Protein AF-A0A6A3YZ07-F1 (afdb_monomer_lite)

Structure (mmCIF, N/CA/C/O backbone):
data_AF-A0A6A3YZ07-F1
#
_entry.id   AF-A0A6A3YZ07-F1
#
loop_
_atom_site.group_PDB
_atom_site.id
_atom_site.type_symbol
_atom_site.label_atom_id
_atom_site.label_alt_id
_atom_site.label_comp_id
_atom_site.label_asym_id
_atom_site.label_entity_id
_atom_site.label_seq_id
_atom_site.pdbx_PDB_ins_code
_atom_site.Cartn_x
_atom_site.Cartn_y
_atom_site.Cartn_z
_atom_site.occupancy
_atom_site.B_iso_or_equiv
_atom_site.auth_seq_id
_atom_site.auth_comp_id
_atom_site.auth_asym_id
_atom_site.auth_atom_id
_atom_site.pdbx_PDB_model_num
ATOM 1 N N . MET A 1 1 ? 35.152 -0.328 -25.652 1.00 65.19 1 MET A N 1
ATOM 2 C CA . MET A 1 1 ? 33.957 0.358 -25.128 1.00 65.19 1 MET A CA 1
ATOM 3 C C . MET A 1 1 ? 34.115 0.518 -23.627 1.00 65.19 1 MET A C 1
ATOM 5 O O . MET A 1 1 ? 34.413 -0.475 -22.959 1.00 65.19 1 MET A O 1
ATOM 9 N N . ALA A 1 2 ? 33.999 1.749 -23.145 1.00 82.62 2 ALA A N 1
ATOM 10 C CA . ALA A 1 2 ? 34.151 2.121 -21.747 1.00 82.62 2 ALA A CA 1
ATOM 11 C C . ALA A 1 2 ? 32.904 2.902 -21.333 1.00 82.62 2 ALA A C 1
ATOM 13 O O . ALA A 1 2 ? 32.452 3.716 -22.122 1.00 82.62 2 ALA A O 1
ATOM 14 N N . VAL A 1 3 ? 32.369 2.627 -20.147 1.00 88.94 3 VAL A N 1
ATOM 15 C CA . VAL A 1 3 ? 31.175 3.297 -19.620 1.00 88.94 3 VAL A CA 1
ATOM 16 C C . VAL A 1 3 ? 31.599 4.160 -18.446 1.00 88.94 3 VAL A C 1
ATOM 18 O O . VAL A 1 3 ? 32.235 3.653 -17.518 1.00 88.94 3 VAL A O 1
ATOM 21 N N . ARG A 1 4 ? 31.280 5.454 -18.487 1.00 90.62 4 ARG A N 1
ATOM 22 C CA . ARG A 1 4 ? 31.458 6.347 -17.334 1.00 90.62 4 ARG A CA 1
ATOM 23 C C . ARG A 1 4 ? 30.198 6.315 -16.483 1.00 90.62 4 ARG A C 1
ATOM 25 O O . ARG A 1 4 ? 29.102 6.458 -17.011 1.00 90.62 4 ARG A O 1
ATOM 32 N N . CYS A 1 5 ? 30.354 6.091 -15.185 1.00 90.69 5 CYS A N 1
ATOM 33 C CA . CYS A 1 5 ? 29.232 6.005 -14.256 1.00 90.69 5 CYS A CA 1
ATOM 34 C C . CYS A 1 5 ? 29.693 6.189 -12.810 1.00 90.69 5 CYS A C 1
ATOM 36 O O . CYS A 1 5 ? 30.848 5.922 -12.470 1.00 90.69 5 CYS A O 1
ATOM 38 N N . THR A 1 6 ? 28.757 6.535 -11.936 1.00 92.06 6 THR A N 1
ATOM 39 C CA . THR A 1 6 ? 28.952 6.456 -10.491 1.00 92.06 6 THR A CA 1
ATOM 40 C C . THR A 1 6 ? 28.912 4.992 -10.061 1.00 92.06 6 THR A C 1
ATOM 42 O O . THR A 1 6 ? 27.945 4.282 -10.342 1.00 92.06 6 THR A O 1
ATOM 45 N N . VAL A 1 7 ? 29.950 4.516 -9.373 1.00 93.38 7 VAL A N 1
ATOM 46 C CA . VAL A 1 7 ? 30.026 3.137 -8.873 1.00 93.38 7 VAL A CA 1
ATOM 47 C C . VAL A 1 7 ? 30.077 3.132 -7.358 1.00 93.38 7 VAL A C 1
ATOM 49 O O . VAL A 1 7 ? 31.011 3.636 -6.749 1.00 93.38 7 VAL A O 1
ATOM 52 N N . GLU A 1 8 ? 29.086 2.509 -6.740 1.00 94.31 8 GLU A N 1
ATOM 53 C CA . GLU A 1 8 ? 29.069 2.239 -5.308 1.00 94.31 8 GLU A CA 1
ATOM 54 C C . GLU A 1 8 ? 29.448 0.770 -5.077 1.00 94.31 8 GLU A C 1
ATOM 56 O O . GLU A 1 8 ? 28.713 -0.143 -5.463 1.00 94.31 8 GLU A O 1
ATOM 61 N N . LEU A 1 9 ? 30.614 0.544 -4.475 1.00 92.62 9 LEU A N 1
ATOM 62 C CA . LEU A 1 9 ? 31.119 -0.770 -4.095 1.00 92.62 9 LEU A CA 1
ATOM 63 C C . LEU A 1 9 ? 30.774 -1.048 -2.633 1.00 92.62 9 LEU A C 1
ATOM 65 O O . LEU A 1 9 ? 31.296 -0.397 -1.732 1.00 92.62 9 LEU A O 1
ATOM 69 N N . GLN A 1 10 ? 29.928 -2.044 -2.400 1.00 92.81 10 GLN A N 1
ATOM 70 C CA . GLN A 1 10 ? 29.557 -2.516 -1.072 1.00 92.81 10 GLN A CA 1
ATOM 71 C C . GLN A 1 10 ? 30.174 -3.891 -0.807 1.00 92.81 10 GLN A C 1
ATOM 73 O O . GLN A 1 10 ? 30.069 -4.811 -1.626 1.00 92.81 10 GLN A O 1
ATOM 78 N N . LEU A 1 11 ? 30.798 -4.038 0.359 1.00 90.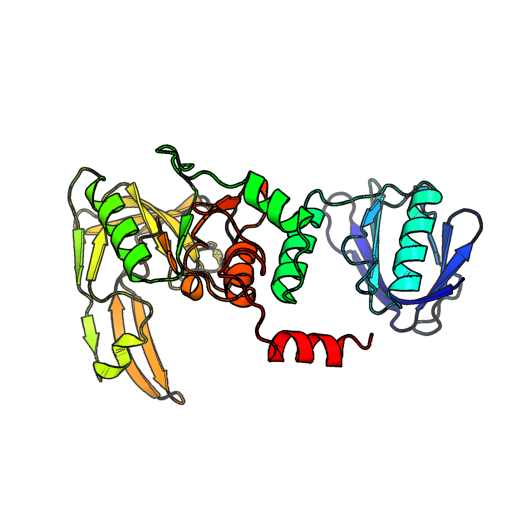56 11 LEU A N 1
ATOM 79 C CA . LEU A 1 11 ? 31.254 -5.311 0.900 1.00 90.56 11 LEU A CA 1
ATOM 80 C C . LEU A 1 11 ? 30.425 -5.627 2.139 1.00 90.56 11 LEU A C 1
ATOM 82 O O . LEU A 1 11 ? 30.319 -4.805 3.043 1.00 90.56 11 LEU A O 1
ATOM 86 N N . ALA A 1 12 ? 29.852 -6.821 2.193 1.00 88.12 12 ALA A N 1
ATOM 87 C CA . ALA A 1 12 ? 29.073 -7.286 3.331 1.00 88.12 12 ALA A CA 1
ATOM 88 C C . ALA A 1 12 ? 29.543 -8.666 3.794 1.00 88.12 12 ALA A C 1
ATOM 90 O O . ALA A 1 12 ? 30.138 -9.431 3.031 1.00 88.12 12 ALA A O 1
ATOM 91 N N . ASP A 1 13 ? 29.274 -8.971 5.057 1.00 83.94 13 ASP A N 1
ATOM 92 C CA . ASP A 1 13 ? 29.520 -10.274 5.655 1.00 83.94 13 ASP A CA 1
ATOM 93 C C . ASP A 1 13 ? 28.596 -11.327 5.025 1.00 83.94 13 ASP A C 1
ATOM 95 O O . ASP A 1 13 ? 27.391 -11.108 4.886 1.00 83.94 13 ASP A O 1
ATOM 99 N N . GLY A 1 14 ? 29.163 -12.461 4.608 1.00 77.75 14 GLY A N 1
ATOM 100 C CA . GLY A 1 14 ? 28.424 -13.509 3.893 1.00 77.75 14 GLY A CA 1
ATOM 101 C C . GLY A 1 14 ? 27.272 -14.116 4.708 1.00 77.75 14 GLY A C 1
ATOM 102 O O . GLY A 1 14 ? 26.146 -14.139 4.210 1.00 77.75 14 GLY A O 1
ATOM 103 N N . PRO A 1 15 ? 27.523 -14.586 5.944 1.00 72.25 15 PRO A N 1
ATOM 104 C CA . PRO A 1 15 ? 26.504 -15.203 6.794 1.00 72.25 15 PRO A CA 1
ATOM 105 C C . PRO A 1 15 ? 25.419 -14.244 7.293 1.00 72.25 15 PRO A C 1
ATOM 107 O O . PRO A 1 15 ? 24.246 -14.607 7.299 1.00 72.25 15 PRO A O 1
ATOM 110 N N . THR A 1 16 ? 25.790 -13.037 7.732 1.00 72.75 16 THR A N 1
ATOM 111 C CA . THR A 1 16 ? 24.839 -12.110 8.375 1.00 72.75 16 THR A CA 1
ATOM 112 C C . THR A 1 16 ? 24.245 -11.075 7.421 1.00 72.75 16 THR A C 1
ATOM 114 O O . THR A 1 16 ? 23.266 -10.415 7.764 1.00 72.75 16 THR A O 1
ATOM 117 N N . GLY A 1 17 ? 24.836 -10.885 6.237 1.00 74.38 17 GLY A N 1
ATOM 118 C CA . GLY A 1 17 ? 24.459 -9.822 5.302 1.00 74.38 17 GLY A CA 1
ATOM 119 C C . GLY A 1 17 ? 24.774 -8.411 5.811 1.00 74.38 17 GLY A C 1
ATOM 120 O O . GLY A 1 17 ? 24.402 -7.431 5.164 1.00 74.38 17 GLY A O 1
ATOM 121 N N . ARG A 1 18 ? 25.452 -8.283 6.960 1.00 79.31 18 ARG A N 1
ATOM 122 C CA . ARG A 1 18 ? 25.820 -6.995 7.548 1.00 79.31 18 ARG A CA 1
ATOM 123 C C . ARG A 1 18 ? 26.828 -6.288 6.648 1.00 79.31 18 ARG A C 1
ATOM 125 O O . ARG A 1 18 ? 27.864 -6.854 6.309 1.00 79.31 18 ARG A O 1
ATOM 132 N N . ASN A 1 19 ? 26.544 -5.038 6.295 1.00 84.56 19 ASN A N 1
ATOM 133 C CA . ASN A 1 19 ? 27.468 -4.205 5.528 1.00 84.56 19 ASN A CA 1
ATOM 134 C C . ASN A 1 19 ? 28.757 -3.969 6.341 1.00 84.56 19 ASN A C 1
ATOM 136 O O . ASN A 1 19 ? 28.697 -3.532 7.492 1.00 84.56 19 ASN A O 1
ATOM 140 N N . LEU A 1 20 ? 29.898 -4.319 5.747 1.00 85.88 20 LEU A N 1
ATOM 141 C CA . LEU A 1 20 ? 31.238 -4.165 6.313 1.00 85.88 20 LEU A CA 1
ATOM 142 C C . LEU A 1 20 ? 31.891 -2.873 5.825 1.00 85.88 20 LEU A C 1
ATOM 144 O O . LEU A 1 20 ? 32.541 -2.182 6.604 1.00 85.88 20 LEU A O 1
ATOM 148 N N . SER A 1 21 ? 31.730 -2.547 4.543 1.00 90.75 21 SER A N 1
ATOM 149 C CA . SER A 1 21 ? 32.220 -1.296 3.977 1.00 90.75 21 SER A CA 1
ATOM 150 C C . SER A 1 21 ? 31.439 -0.886 2.735 1.00 90.75 21 SER A C 1
ATOM 152 O O . SER A 1 21 ? 30.913 -1.708 1.984 1.00 90.75 21 SER A O 1
ATOM 154 N N . THR A 1 22 ? 31.375 0.422 2.502 1.00 91.56 22 THR A N 1
ATOM 155 C CA . THR A 1 22 ? 30.814 1.015 1.287 1.00 91.56 22 THR A CA 1
ATOM 156 C C . THR A 1 22 ? 31.774 2.081 0.781 1.00 91.56 22 THR A C 1
ATOM 158 O O . THR A 1 22 ? 32.189 2.951 1.542 1.00 91.56 22 THR A O 1
ATOM 161 N N . THR A 1 23 ? 32.146 2.004 -0.492 1.00 91.56 23 THR A N 1
ATOM 162 C CA . THR A 1 23 ? 33.049 2.952 -1.149 1.00 91.56 23 THR A CA 1
ATOM 163 C C . THR A 1 23 ? 32.383 3.482 -2.408 1.00 91.56 23 THR A C 1
ATOM 165 O O . THR A 1 23 ? 31.891 2.706 -3.226 1.00 91.56 23 THR A O 1
ATOM 168 N N . LEU A 1 24 ? 32.357 4.803 -2.562 1.00 92.44 24 LEU A N 1
ATOM 169 C CA . LEU A 1 24 ? 31.740 5.478 -3.699 1.00 92.44 24 LEU A CA 1
ATOM 170 C C . LEU A 1 24 ? 32.816 5.997 -4.656 1.00 92.44 24 LEU A C 1
ATOM 172 O O . LEU A 1 24 ? 33.754 6.660 -4.226 1.00 92.44 24 LEU A O 1
ATOM 176 N N . TYR A 1 25 ? 32.636 5.728 -5.945 1.00 91.81 25 TYR A N 1
ATOM 177 C CA . TYR A 1 25 ? 33.470 6.200 -7.045 1.00 91.81 25 TYR A CA 1
ATOM 178 C C . TYR A 1 25 ? 32.595 7.018 -8.012 1.00 91.81 25 TYR A C 1
ATOM 180 O O . TYR A 1 25 ? 32.009 6.447 -8.935 1.00 91.81 25 TYR A O 1
ATOM 188 N N . PRO A 1 26 ? 32.439 8.336 -7.799 1.00 85.25 26 PRO A N 1
ATOM 189 C CA . PRO A 1 26 ? 31.490 9.175 -8.543 1.00 85.25 26 PRO A CA 1
ATOM 190 C C . PRO A 1 26 ? 31.832 9.353 -10.029 1.00 85.25 26 PRO A C 1
ATOM 192 O O . PRO A 1 26 ? 30.972 9.696 -10.829 1.00 85.25 26 PRO A O 1
ATOM 195 N N . ARG A 1 27 ? 33.089 9.129 -10.427 1.00 87.25 27 ARG A N 1
ATOM 196 C CA . ARG A 1 27 ? 33.546 9.264 -11.823 1.00 87.25 27 ARG A CA 1
ATOM 197 C C . ARG A 1 27 ? 34.321 8.036 -12.284 1.00 87.25 27 ARG A C 1
ATOM 199 O O . ARG A 1 27 ? 35.364 8.135 -12.926 1.00 87.25 27 ARG A O 1
ATOM 206 N N . ALA A 1 28 ? 33.807 6.869 -11.923 1.00 89.94 28 ALA A N 1
ATOM 207 C CA . ALA A 1 28 ? 34.406 5.608 -12.302 1.00 89.94 28 ALA A CA 1
ATOM 208 C C . ALA A 1 28 ? 34.229 5.319 -13.799 1.00 89.94 28 ALA A C 1
ATOM 210 O O . ALA A 1 28 ? 33.223 5.658 -14.427 1.00 89.94 28 ALA A O 1
ATOM 211 N N . MET A 1 29 ? 35.219 4.633 -14.360 1.00 91.88 29 MET A N 1
ATOM 212 C CA . MET A 1 29 ? 35.205 4.129 -15.722 1.00 91.88 29 MET A CA 1
ATOM 213 C C . MET A 1 29 ? 35.212 2.601 -15.701 1.00 91.88 29 MET A C 1
ATOM 215 O O . MET A 1 29 ? 36.112 1.970 -15.143 1.00 91.88 29 MET A O 1
ATOM 219 N N . ILE A 1 30 ? 34.205 2.007 -16.338 1.00 92.00 30 ILE A N 1
ATOM 220 C CA . ILE A 1 30 ? 34.061 0.564 -16.505 1.00 92.00 30 ILE A CA 1
ATOM 221 C C . ILE A 1 30 ? 34.489 0.182 -17.916 1.00 92.00 30 ILE A C 1
ATOM 223 O O . ILE A 1 30 ? 33.835 0.531 -18.897 1.00 92.00 30 ILE A O 1
ATOM 227 N N . ILE A 1 31 ? 35.573 -0.578 -18.030 1.00 91.00 31 ILE A N 1
ATOM 228 C CA . ILE A 1 31 ? 36.129 -1.013 -19.312 1.00 91.00 31 ILE A CA 1
ATOM 229 C C . ILE A 1 31 ? 35.843 -2.498 -19.522 1.00 91.00 31 ILE A C 1
ATOM 231 O O . ILE A 1 31 ? 36.075 -3.327 -18.643 1.00 91.00 31 ILE A O 1
ATOM 235 N N . ARG A 1 32 ? 35.390 -2.862 -20.724 1.00 87.94 32 ARG A N 1
ATOM 236 C CA . ARG A 1 32 ? 35.265 -4.271 -21.127 1.00 87.94 32 ARG A CA 1
ATOM 237 C C . ARG A 1 32 ? 36.637 -4.858 -21.455 1.00 87.94 32 ARG A C 1
ATOM 239 O O . ARG A 1 32 ? 37.367 -4.302 -22.276 1.00 87.94 32 ARG A O 1
ATOM 246 N N . ARG A 1 33 ? 36.965 -6.015 -20.879 1.00 85.62 33 ARG A N 1
ATOM 247 C CA . ARG A 1 33 ? 38.188 -6.783 -21.174 1.00 85.62 33 ARG A CA 1
ATOM 248 C C . ARG A 1 33 ? 37.851 -8.231 -21.517 1.00 85.62 33 ARG A C 1
ATOM 250 O O . ARG A 1 33 ? 36.744 -8.705 -21.271 1.00 85.62 33 ARG A O 1
ATOM 257 N N . ARG A 1 34 ? 38.821 -8.969 -22.068 1.00 75.31 34 ARG A N 1
ATOM 258 C CA . ARG A 1 34 ? 38.679 -10.421 -22.265 1.00 75.31 34 ARG A CA 1
ATOM 259 C C . ARG A 1 34 ? 38.457 -11.090 -20.899 1.00 75.31 34 ARG A C 1
ATOM 261 O O . ARG A 1 34 ? 39.332 -11.036 -20.042 1.00 75.31 34 ARG A O 1
ATOM 268 N N . GLY A 1 35 ? 37.279 -11.686 -20.701 1.00 66.12 35 GLY A N 1
ATOM 269 C CA . GLY A 1 35 ? 36.912 -12.413 -19.478 1.00 66.12 35 GLY A CA 1
ATOM 270 C C . GLY A 1 35 ? 36.188 -11.607 -18.387 1.00 66.12 35 GLY A C 1
ATOM 271 O O . GLY A 1 35 ? 35.909 -12.170 -17.325 1.00 66.12 35 GLY A O 1
ATOM 272 N N . GLY A 1 36 ? 35.858 -10.326 -18.608 1.00 83.19 36 GLY A N 1
ATOM 273 C CA . GLY A 1 36 ? 35.091 -9.541 -17.633 1.00 83.19 36 GLY A CA 1
ATOM 274 C C . GLY A 1 36 ? 35.166 -8.023 -17.813 1.00 83.19 36 GLY A C 1
ATOM 275 O O . GLY A 1 36 ? 35.373 -7.517 -18.915 1.00 83.19 36 GLY A O 1
ATOM 276 N N . LEU A 1 37 ? 34.986 -7.300 -16.711 1.00 89.88 37 LEU A N 1
ATOM 277 C CA . LEU A 1 37 ? 35.071 -5.843 -16.639 1.00 89.88 37 LEU A CA 1
ATOM 278 C C . LEU A 1 37 ? 36.245 -5.407 -15.761 1.00 89.88 37 LEU A C 1
ATOM 280 O O . LEU A 1 37 ? 36.643 -6.119 -14.838 1.00 89.88 37 LEU A O 1
ATOM 284 N N . GLU A 1 38 ? 36.768 -4.218 -16.025 1.00 91.12 38 GLU A N 1
ATOM 285 C CA . GLU A 1 38 ? 37.731 -3.532 -15.169 1.00 91.12 38 GLU A CA 1
ATOM 286 C C . GLU A 1 38 ? 37.150 -2.196 -14.723 1.00 91.12 38 GLU A C 1
ATOM 288 O O . GLU A 1 38 ? 36.731 -1.391 -15.553 1.00 91.12 38 GLU A O 1
ATOM 293 N N . LEU A 1 39 ? 37.123 -1.986 -13.409 1.00 90.94 39 LEU A N 1
ATOM 294 C CA . LEU A 1 39 ? 36.764 -0.720 -12.788 1.00 90.94 39 LEU A CA 1
ATOM 295 C C . LEU A 1 39 ? 38.033 0.089 -12.521 1.00 90.94 39 LEU A C 1
ATOM 297 O O . LEU A 1 39 ? 38.958 -0.389 -11.856 1.00 90.94 39 LEU A O 1
ATOM 301 N N . MET A 1 40 ? 38.034 1.319 -13.018 1.00 90.88 40 MET A N 1
ATOM 302 C CA . MET A 1 40 ? 39.055 2.330 -12.776 1.00 90.88 40 MET A CA 1
ATOM 303 C C . MET A 1 40 ? 38.391 3.577 -12.192 1.00 90.88 40 MET A C 1
ATOM 305 O O . MET A 1 40 ? 37.275 3.918 -12.576 1.00 90.88 40 MET A O 1
ATOM 309 N N . SER A 1 41 ? 39.067 4.246 -11.265 1.00 89.56 41 SER A N 1
ATOM 310 C CA . SER A 1 41 ? 38.640 5.535 -10.729 1.00 89.56 41 SER A CA 1
ATOM 311 C C . SER A 1 41 ? 39.868 6.335 -10.338 1.00 89.56 41 SER A C 1
ATOM 313 O O . SER A 1 41 ? 40.810 5.770 -9.777 1.00 89.56 41 SER A O 1
ATOM 315 N N . ASP A 1 42 ? 39.821 7.633 -10.610 1.00 84.62 42 ASP A N 1
ATOM 316 C CA . ASP A 1 42 ? 40.827 8.600 -10.168 1.00 84.62 42 ASP A CA 1
ATOM 317 C C . ASP A 1 42 ? 40.432 9.244 -8.826 1.00 84.62 42 ASP A C 1
ATOM 319 O O . ASP A 1 42 ? 41.255 9.881 -8.176 1.00 84.62 42 ASP A O 1
ATOM 323 N N . ASP A 1 43 ? 39.180 9.050 -8.392 1.00 79.38 43 ASP A N 1
ATOM 324 C CA . ASP A 1 43 ? 38.609 9.649 -7.185 1.00 79.38 43 ASP A CA 1
ATOM 325 C C . ASP A 1 43 ? 37.555 8.716 -6.536 1.00 79.38 43 ASP A C 1
ATOM 327 O O . ASP A 1 43 ? 36.492 8.491 -7.127 1.00 79.38 43 ASP A O 1
ATOM 331 N N . PRO A 1 44 ? 37.846 8.094 -5.376 1.00 81.38 44 PRO A N 1
ATOM 332 C CA . PRO A 1 44 ? 39.191 7.922 -4.828 1.00 81.38 44 PRO A CA 1
ATOM 333 C C . PRO A 1 44 ? 40.075 7.098 -5.792 1.00 81.38 44 PRO A C 1
ATOM 335 O O . PRO A 1 44 ? 39.560 6.202 -6.474 1.00 81.38 44 PRO A O 1
ATOM 338 N N . PRO A 1 45 ? 41.392 7.374 -5.864 1.00 83.62 45 PRO A N 1
ATOM 339 C CA . PRO A 1 45 ? 42.277 6.746 -6.837 1.00 83.62 45 PRO A CA 1
ATOM 340 C C . PRO A 1 45 ? 42.445 5.249 -6.569 1.00 83.62 45 PRO A C 1
ATOM 342 O O . PRO A 1 45 ? 42.728 4.812 -5.452 1.00 83.62 45 PRO A O 1
ATOM 345 N N . LEU A 1 46 ? 42.315 4.444 -7.622 1.00 83.81 46 LEU A N 1
ATOM 346 C CA . LEU A 1 46 ? 42.594 3.012 -7.581 1.00 83.81 46 LEU A CA 1
ATOM 347 C C . LEU A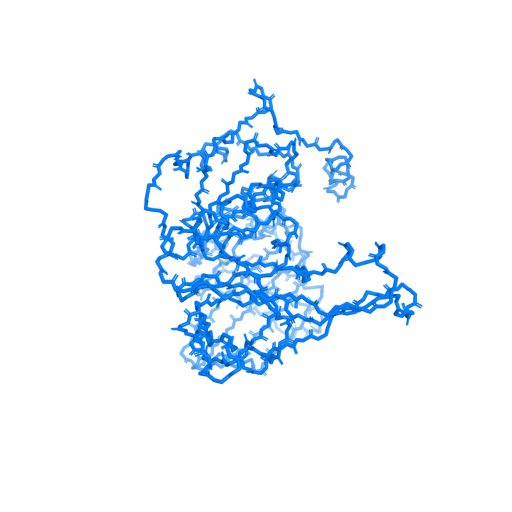 1 46 ? 44.022 2.736 -8.066 1.00 83.81 46 LEU A C 1
ATOM 349 O O . LEU A 1 46 ? 44.284 2.735 -9.265 1.00 83.81 46 LEU A O 1
ATOM 353 N N . HIS A 1 47 ? 44.934 2.394 -7.145 1.00 75.94 47 HIS A N 1
ATOM 354 C CA . HIS A 1 47 ? 46.308 1.975 -7.486 1.00 75.94 47 HIS A CA 1
ATOM 355 C C . HIS A 1 47 ? 46.359 0.762 -8.434 1.00 75.94 47 HIS A C 1
ATOM 357 O O . HIS A 1 47 ? 47.346 0.548 -9.136 1.00 75.94 47 HIS A O 1
ATOM 363 N N . LYS A 1 48 ? 45.297 -0.054 -8.450 1.00 82.50 48 LYS A N 1
ATOM 364 C CA . LYS A 1 48 ? 45.120 -1.177 -9.369 1.00 82.50 48 LYS A CA 1
ATOM 365 C C . LYS A 1 48 ? 43.651 -1.295 -9.757 1.00 82.50 48 LYS A C 1
ATOM 367 O O . LYS A 1 48 ? 42.783 -1.266 -8.888 1.00 82.50 48 LYS A O 1
ATOM 372 N N . ALA A 1 49 ? 43.385 -1.488 -11.049 1.00 83.62 49 ALA A N 1
ATOM 373 C CA . ALA A 1 49 ? 42.030 -1.698 -11.548 1.00 83.62 49 ALA A CA 1
ATOM 374 C C . ALA A 1 49 ? 41.368 -2.912 -10.873 1.00 83.62 49 ALA A C 1
ATOM 376 O O . ALA A 1 49 ? 41.969 -3.990 -10.760 1.00 83.62 49 ALA A O 1
ATOM 377 N N . ILE A 1 50 ? 40.114 -2.749 -10.449 1.00 87.81 50 ILE A N 1
ATOM 378 C CA . ILE A 1 50 ? 39.338 -3.830 -9.838 1.00 87.81 50 ILE A CA 1
ATOM 379 C C . ILE A 1 50 ? 38.774 -4.702 -10.959 1.00 87.81 50 ILE A C 1
ATOM 381 O O . ILE A 1 50 ? 37.993 -4.246 -11.794 1.00 87.81 50 ILE A O 1
ATOM 385 N N . LYS A 1 51 ? 39.169 -5.978 -10.979 1.00 89.25 51 LYS A N 1
ATOM 386 C CA . LYS A 1 51 ? 38.723 -6.946 -11.987 1.00 89.25 51 LYS A CA 1
ATOM 387 C C . LYS A 1 51 ? 37.410 -7.603 -11.570 1.00 89.25 51 LYS A C 1
ATOM 389 O O . LYS A 1 51 ? 37.346 -8.306 -10.561 1.00 89.25 51 LYS A O 1
ATOM 394 N N . VAL A 1 52 ? 36.384 -7.446 -12.396 1.00 87.44 52 VAL A N 1
ATOM 395 C CA . VAL A 1 52 ? 35.059 -8.049 -12.226 1.00 87.44 52 VAL A CA 1
ATOM 396 C C . VAL A 1 52 ? 34.899 -9.163 -13.257 1.00 87.44 52 VAL A C 1
ATOM 398 O O . VAL A 1 52 ? 34.596 -8.936 -14.426 1.00 87.44 52 VAL A O 1
ATOM 401 N N . GLN A 1 53 ? 35.134 -10.400 -12.829 1.00 87.19 53 GLN A N 1
ATOM 402 C CA . GLN A 1 53 ? 34.944 -11.586 -13.665 1.00 87.19 53 GLN A CA 1
ATOM 403 C C . GLN A 1 53 ? 33.449 -11.869 -13.829 1.00 87.19 53 GLN A C 1
ATOM 405 O O . GLN A 1 53 ? 32.864 -12.498 -12.954 1.00 87.19 53 GLN A O 1
ATOM 410 N N . ALA A 1 54 ? 32.840 -11.407 -14.925 1.00 83.31 54 ALA A N 1
ATOM 411 C CA . ALA A 1 54 ? 31.384 -11.388 -15.116 1.00 83.31 54 ALA A CA 1
ATOM 412 C C . ALA A 1 54 ? 30.683 -12.720 -14.776 1.00 83.31 54 ALA A C 1
ATOM 414 O O . ALA A 1 54 ? 29.661 -12.700 -14.100 1.00 83.31 54 ALA A O 1
ATOM 415 N N . HIS A 1 55 ? 31.276 -13.868 -15.130 1.00 83.69 55 HIS A N 1
ATOM 416 C CA . HIS A 1 55 ? 30.736 -15.205 -14.836 1.00 83.69 55 HIS A CA 1
ATOM 417 C C . HIS A 1 55 ? 30.581 -15.552 -13.343 1.00 83.69 55 HIS A C 1
ATOM 419 O O . HIS A 1 55 ? 29.890 -16.505 -13.001 1.00 83.69 55 HIS A O 1
ATOM 425 N N . LYS A 1 56 ? 31.222 -14.802 -12.439 1.00 85.69 56 LYS A N 1
ATOM 426 C CA . LYS A 1 56 ? 31.105 -14.980 -10.979 1.00 85.69 56 LYS A CA 1
ATOM 427 C C . LYS A 1 56 ? 30.056 -14.073 -10.340 1.00 85.69 56 LYS A C 1
ATOM 429 O O . LYS A 1 56 ? 29.896 -14.112 -9.122 1.00 85.69 56 LYS A O 1
ATOM 434 N N . TYR A 1 57 ? 29.409 -13.219 -11.128 1.00 88.56 57 TYR A N 1
ATOM 435 C CA . TYR A 1 57 ? 28.464 -12.224 -10.639 1.00 88.56 57 TYR A CA 1
ATOM 436 C C . TYR A 1 57 ? 27.055 -12.516 -11.152 1.00 88.56 57 TYR A C 1
ATOM 438 O O . TYR A 1 57 ? 26.834 -12.910 -12.298 1.00 88.56 57 TYR A O 1
ATOM 446 N N . GLU A 1 58 ? 26.095 -12.270 -10.274 1.00 87.25 58 GLU A N 1
ATOM 447 C CA . GLU A 1 58 ? 24.693 -12.086 -10.598 1.00 87.25 58 GLU A CA 1
ATOM 448 C C . GLU A 1 58 ? 24.498 -10.690 -11.198 1.00 87.25 58 GLU A C 1
ATOM 450 O O . GLU A 1 58 ? 24.896 -9.690 -10.596 1.00 87.25 58 GLU A O 1
ATOM 455 N N . VAL A 1 59 ? 23.880 -10.619 -12.375 1.00 85.69 59 VAL A N 1
ATOM 456 C CA . VAL A 1 59 ? 23.651 -9.374 -13.118 1.00 85.69 59 VAL A CA 1
ATOM 457 C C . VAL A 1 59 ? 22.194 -8.944 -12.945 1.00 85.69 59 VAL A C 1
ATOM 459 O O . VAL A 1 59 ? 21.292 -9.558 -13.516 1.00 85.69 59 VAL A O 1
ATOM 462 N N . TYR A 1 60 ? 21.967 -7.879 -12.174 1.00 81.12 60 TYR A N 1
ATOM 463 C CA . TYR A 1 60 ? 20.658 -7.270 -11.922 1.00 81.12 60 TYR A CA 1
ATOM 464 C C . TYR A 1 60 ? 20.464 -6.083 -12.859 1.00 81.12 60 TYR A C 1
ATOM 466 O O . TYR A 1 60 ? 21.096 -5.037 -12.707 1.00 81.12 60 TYR A O 1
ATOM 474 N N . SER A 1 61 ? 19.594 -6.261 -13.849 1.00 68.25 61 SER A N 1
ATOM 475 C CA . SER A 1 61 ? 19.564 -5.416 -15.048 1.00 68.25 61 SER A CA 1
ATOM 476 C C . SER A 1 61 ? 18.262 -4.653 -15.291 1.00 68.25 61 SER A C 1
ATOM 478 O O . SER A 1 61 ? 18.145 -3.972 -16.309 1.00 68.25 61 SER A O 1
ATOM 480 N N . SER A 1 62 ? 17.336 -4.694 -14.329 1.00 61.56 62 SER A N 1
ATOM 481 C CA . SER A 1 62 ? 16.019 -4.037 -14.365 1.00 61.56 62 SER A CA 1
ATOM 482 C C . SER A 1 62 ? 16.044 -2.548 -14.719 1.00 61.56 62 SER A C 1
ATOM 484 O O . SER A 1 62 ? 15.079 -2.011 -15.253 1.00 61.56 62 SER A O 1
ATOM 486 N N . PHE A 1 63 ? 17.154 -1.866 -14.440 1.00 67.56 63 PHE A N 1
ATOM 487 C CA . PHE A 1 63 ? 17.297 -0.427 -14.652 1.00 67.56 63 PHE A CA 1
ATOM 488 C C . PHE A 1 63 ? 18.427 -0.072 -15.626 1.00 67.56 63 PHE A C 1
ATOM 490 O O . PHE A 1 63 ? 18.841 1.084 -15.673 1.00 67.56 63 PHE A O 1
ATOM 497 N N . ALA A 1 64 ? 18.911 -1.034 -16.425 1.00 70.38 64 ALA A N 1
ATOM 498 C CA . ALA A 1 64 ? 20.015 -0.794 -17.362 1.00 70.38 64 ALA A CA 1
ATOM 499 C C . ALA A 1 64 ? 19.666 0.308 -18.374 1.00 70.38 64 ALA A C 1
ATOM 501 O O . ALA A 1 64 ? 20.467 1.209 -18.591 1.00 70.38 64 ALA A O 1
ATOM 502 N N . ALA A 1 65 ? 18.428 0.310 -18.881 1.00 68.00 65 ALA A N 1
ATOM 503 C CA . ALA A 1 65 ? 17.894 1.359 -19.758 1.00 68.00 65 ALA A CA 1
ATOM 504 C C . ALA A 1 65 ? 17.626 2.705 -19.044 1.00 68.00 65 ALA A C 1
ATOM 506 O O . ALA A 1 65 ? 17.189 3.660 -19.668 1.00 68.00 65 ALA A O 1
ATOM 507 N N . MET A 1 66 ? 17.851 2.779 -17.730 1.00 61.69 66 MET A N 1
ATOM 508 C CA . MET A 1 66 ? 17.819 4.006 -16.924 1.00 61.69 66 MET A CA 1
ATOM 509 C C . MET A 1 66 ? 19.221 4.366 -16.403 1.00 61.69 66 MET A C 1
ATOM 511 O O . MET A 1 66 ? 19.348 5.043 -15.381 1.00 61.69 66 MET A O 1
ATOM 515 N N . GLY A 1 67 ? 20.276 3.839 -17.034 1.00 75.31 67 GLY A N 1
ATOM 516 C CA . GLY A 1 67 ? 21.659 4.126 -16.656 1.00 75.31 67 GLY A CA 1
ATOM 517 C C . GLY A 1 67 ? 22.129 3.439 -15.369 1.00 75.31 67 GLY A C 1
ATOM 518 O O . GLY A 1 67 ? 23.098 3.885 -14.752 1.00 75.31 67 GLY A O 1
ATOM 519 N N . LYS A 1 68 ? 21.433 2.386 -14.910 1.00 83.19 68 LYS A N 1
ATOM 520 C CA . LYS A 1 68 ? 21.726 1.698 -13.641 1.00 83.19 68 LYS A CA 1
ATOM 521 C C . LYS A 1 68 ? 21.919 0.198 -13.828 1.00 83.19 68 LYS A C 1
ATOM 523 O O . LYS A 1 68 ? 21.100 -0.478 -14.441 1.00 83.19 68 LYS A O 1
ATOM 528 N N . LEU A 1 69 ? 22.952 -0.361 -13.213 1.00 86.75 69 LEU A N 1
ATOM 529 C CA . LEU A 1 69 ? 23.242 -1.793 -13.269 1.00 86.75 69 LEU A CA 1
ATOM 530 C C . LEU A 1 69 ? 23.790 -2.251 -11.921 1.00 86.75 69 LEU A C 1
ATOM 532 O O . LEU A 1 69 ? 24.638 -1.575 -11.352 1.00 86.75 69 LEU A O 1
ATOM 536 N N . ALA A 1 70 ? 23.346 -3.400 -11.415 1.00 89.25 70 ALA A N 1
ATOM 537 C CA . ALA A 1 70 ? 23.925 -3.976 -10.206 1.00 89.25 70 ALA A CA 1
ATOM 538 C C . ALA A 1 70 ? 24.562 -5.340 -10.489 1.00 89.25 70 ALA A C 1
ATOM 540 O O . ALA A 1 70 ? 23.968 -6.197 -11.143 1.00 89.25 70 ALA A O 1
ATOM 541 N N . LEU A 1 71 ? 25.783 -5.536 -9.993 1.00 90.62 71 LEU A N 1
ATOM 542 C CA . LEU A 1 71 ? 26.531 -6.788 -10.090 1.00 90.62 71 LEU A CA 1
ATOM 543 C C . LEU A 1 71 ? 26.798 -7.304 -8.681 1.00 90.62 71 LEU A C 1
ATOM 545 O O . LEU A 1 71 ? 27.470 -6.631 -7.903 1.00 90.62 71 LEU A O 1
ATOM 549 N N . ILE A 1 72 ? 26.301 -8.493 -8.347 1.00 89.94 72 ILE A N 1
ATOM 550 C CA . ILE A 1 72 ? 26.427 -9.058 -6.997 1.00 89.94 72 ILE A CA 1
ATOM 551 C C . ILE A 1 72 ? 27.137 -10.406 -7.060 1.00 89.94 72 ILE A C 1
ATOM 553 O O . ILE A 1 72 ? 26.698 -11.319 -7.750 1.00 89.94 72 ILE A O 1
ATOM 557 N N . ARG A 1 73 ? 28.216 -10.563 -6.298 1.00 91.00 73 ARG A N 1
ATOM 558 C CA . ARG A 1 73 ? 28.887 -11.843 -6.067 1.00 91.00 73 ARG A CA 1
ATOM 559 C C . ARG A 1 73 ? 28.693 -12.248 -4.617 1.00 91.00 73 ARG A C 1
ATOM 561 O O . ARG A 1 73 ? 29.054 -11.504 -3.708 1.00 91.00 73 ARG A O 1
ATOM 568 N N . ARG A 1 74 ? 28.131 -13.435 -4.409 1.00 85.44 74 ARG A N 1
ATOM 569 C CA . ARG A 1 74 ? 27.888 -14.012 -3.084 1.00 85.44 74 ARG A CA 1
ATOM 570 C C . ARG A 1 74 ? 28.871 -15.154 -2.862 1.00 85.44 74 ARG A C 1
ATOM 572 O O . ARG A 1 74 ? 28.825 -16.158 -3.564 1.00 85.44 74 ARG A O 1
ATOM 579 N N . GLU A 1 75 ? 29.772 -14.982 -1.909 1.00 85.44 75 GLU A N 1
ATOM 580 C CA . GLU A 1 75 ? 30.717 -15.995 -1.443 1.00 85.44 75 GLU A CA 1
ATOM 581 C C . GLU A 1 75 ? 30.331 -16.400 -0.014 1.00 85.44 75 GLU A C 1
ATOM 583 O O . GLU A 1 75 ? 29.690 -15.632 0.703 1.00 85.44 75 GLU A O 1
ATOM 588 N N . ARG A 1 76 ? 30.738 -17.594 0.434 1.00 79.75 76 ARG A N 1
ATOM 589 C CA . ARG A 1 76 ? 30.361 -18.130 1.758 1.00 79.75 76 ARG A CA 1
ATOM 590 C C . ARG A 1 76 ? 30.681 -17.177 2.919 1.00 79.75 76 ARG A C 1
ATOM 592 O O . ARG A 1 76 ? 29.957 -17.156 3.906 1.00 79.75 76 ARG A O 1
ATOM 599 N N . THR A 1 77 ? 31.758 -16.408 2.805 1.00 83.56 77 THR A N 1
ATOM 600 C CA . THR A 1 77 ? 32.238 -15.492 3.847 1.00 83.56 77 THR A CA 1
ATOM 601 C C . THR A 1 77 ? 32.031 -14.020 3.505 1.00 83.56 77 THR A C 1
ATOM 603 O O . THR A 1 77 ? 32.243 -13.170 4.362 1.00 83.56 77 THR A O 1
ATOM 606 N N . ARG A 1 78 ? 31.631 -13.681 2.271 1.00 88.56 78 ARG A N 1
ATOM 607 C CA . ARG A 1 78 ? 31.593 -12.286 1.817 1.00 88.56 78 ARG A CA 1
ATOM 608 C C . ARG A 1 78 ? 30.631 -12.075 0.656 1.00 88.56 78 ARG A C 1
ATOM 610 O O . ARG A 1 78 ? 30.601 -12.861 -0.286 1.00 88.56 78 ARG A O 1
ATOM 617 N N . ILE A 1 79 ? 29.911 -10.962 0.675 1.00 88.62 79 ILE A N 1
ATOM 618 C CA . ILE A 1 79 ? 29.120 -10.469 -0.453 1.00 88.62 79 ILE A CA 1
ATOM 619 C C . ILE A 1 79 ? 29.808 -9.223 -1.010 1.00 88.62 79 ILE A C 1
ATOM 621 O O . ILE A 1 79 ? 30.150 -8.308 -0.266 1.00 88.62 79 ILE A O 1
ATOM 625 N N . THR A 1 80 ? 30.015 -9.190 -2.323 1.00 91.38 80 THR A N 1
ATOM 626 C CA . THR A 1 80 ? 30.558 -8.038 -3.049 1.00 91.38 80 THR A CA 1
ATOM 627 C C . THR A 1 80 ? 29.515 -7.541 -4.034 1.00 91.38 80 THR A C 1
ATOM 629 O O . THR A 1 80 ? 29.103 -8.286 -4.923 1.00 91.38 80 THR A O 1
ATOM 632 N N . GLN A 1 81 ? 29.100 -6.288 -3.892 1.00 92.00 81 GLN A N 1
ATOM 633 C CA . GLN A 1 81 ? 28.072 -5.670 -4.717 1.00 92.00 81 GLN A CA 1
ATOM 634 C C . GLN A 1 81 ? 28.600 -4.388 -5.357 1.00 92.00 81 GLN A C 1
ATOM 636 O O . GLN A 1 81 ? 29.084 -3.499 -4.666 1.00 92.00 81 GLN A O 1
ATOM 641 N N . PHE A 1 82 ? 28.478 -4.291 -6.678 1.00 93.06 82 PHE A N 1
ATOM 642 C CA . PHE A 1 82 ? 28.726 -3.073 -7.442 1.00 93.06 82 PHE A CA 1
ATOM 643 C C . PHE A 1 82 ? 27.385 -2.506 -7.890 1.00 93.06 82 PHE A C 1
ATOM 645 O O . PHE A 1 82 ? 26.688 -3.158 -8.665 1.00 93.06 82 PHE A O 1
ATOM 652 N N . ASN A 1 83 ? 27.036 -1.304 -7.440 1.00 91.25 83 ASN A N 1
ATOM 653 C CA . ASN A 1 83 ? 25.886 -0.560 -7.943 1.00 91.25 83 ASN A CA 1
ATOM 654 C C . ASN A 1 83 ? 26.387 0.550 -8.868 1.00 91.25 83 ASN A C 1
ATOM 656 O O . ASN A 1 83 ? 26.906 1.564 -8.405 1.00 91.25 83 ASN A O 1
ATOM 660 N N . LEU A 1 84 ? 26.231 0.347 -10.170 1.00 91.12 84 LEU A N 1
ATOM 661 C CA . LEU A 1 84 ? 26.511 1.336 -11.198 1.00 91.12 84 LEU A CA 1
ATOM 662 C C . LEU A 1 84 ? 25.267 2.217 -11.363 1.00 91.12 84 LEU A C 1
ATOM 664 O O . LEU A 1 84 ? 24.149 1.705 -11.477 1.00 91.12 84 LEU A O 1
ATOM 668 N N . ARG A 1 85 ? 25.453 3.533 -11.360 1.00 90.56 85 ARG A N 1
ATOM 669 C CA . ARG A 1 85 ? 24.401 4.548 -11.481 1.00 90.56 85 ARG A CA 1
ATOM 670 C C . ARG A 1 85 ? 24.863 5.655 -12.422 1.00 90.56 85 ARG A C 1
ATOM 672 O O . ARG A 1 85 ? 26.062 5.837 -12.595 1.00 90.56 85 ARG A O 1
ATOM 679 N N . GLU A 1 86 ? 23.914 6.405 -12.978 1.00 86.44 86 GLU A N 1
ATOM 680 C CA . GLU A 1 86 ? 24.198 7.604 -13.790 1.00 86.44 86 GLU A CA 1
ATOM 681 C C . GLU A 1 86 ? 25.088 7.314 -15.012 1.00 86.44 86 GLU A C 1
ATOM 683 O O . GLU A 1 86 ? 25.809 8.186 -15.483 1.00 86.44 86 GLU A O 1
ATOM 688 N N . GLY A 1 87 ? 25.068 6.076 -15.514 1.00 83.25 87 GLY A N 1
ATOM 689 C CA . GLY A 1 87 ? 25.707 5.749 -16.784 1.00 83.25 87 GLY A CA 1
ATOM 690 C C . GLY A 1 87 ? 24.818 6.098 -17.967 1.00 83.25 87 GLY A C 1
ATOM 691 O O . GLY A 1 87 ? 23.595 6.154 -17.827 1.00 83.25 87 GLY A O 1
ATOM 692 N N . ASP A 1 88 ? 25.426 6.255 -19.138 1.00 83.94 88 ASP A N 1
ATOM 693 C CA . ASP A 1 88 ? 24.670 6.363 -20.382 1.00 83.94 88 ASP A CA 1
ATOM 694 C C . ASP A 1 88 ? 23.772 5.114 -20.574 1.00 83.94 88 ASP A C 1
ATOM 696 O O . ASP A 1 88 ? 24.260 3.983 -20.426 1.00 83.94 88 ASP A O 1
ATOM 700 N N . PRO A 1 89 ? 22.457 5.276 -20.831 1.00 75.88 89 PRO A N 1
ATOM 701 C CA . PRO A 1 89 ? 21.523 4.160 -20.951 1.00 75.88 89 PRO A CA 1
ATOM 702 C C . PRO A 1 89 ? 21.900 3.126 -22.015 1.00 75.88 89 PRO A C 1
ATOM 704 O O . PRO A 1 89 ? 21.833 1.924 -21.738 1.00 75.88 89 PRO A O 1
ATOM 707 N N . ASP A 1 90 ? 22.326 3.560 -23.201 1.00 77.88 90 ASP A N 1
ATOM 708 C CA . ASP A 1 90 ? 22.665 2.660 -24.306 1.00 77.88 90 ASP A CA 1
ATOM 709 C C . ASP A 1 90 ? 23.965 1.914 -24.005 1.00 77.88 90 ASP A C 1
ATOM 711 O O . ASP A 1 90 ? 24.074 0.692 -24.196 1.00 77.88 90 ASP A O 1
ATOM 715 N N . GLU A 1 91 ? 24.939 2.615 -23.423 1.00 84.31 91 GLU A N 1
ATOM 716 C CA . GLU A 1 91 ? 26.181 1.999 -22.987 1.00 84.31 91 GLU A CA 1
ATOM 717 C C . GLU A 1 91 ? 25.968 0.974 -21.862 1.00 84.31 91 GLU A C 1
ATOM 719 O O . GLU A 1 91 ? 26.587 -0.102 -21.879 1.00 84.31 91 GLU A O 1
ATOM 724 N N . MET A 1 92 ? 25.068 1.267 -20.917 1.00 83.12 92 MET A N 1
ATOM 725 C CA . MET A 1 92 ? 24.684 0.387 -19.807 1.00 83.12 92 MET A CA 1
ATOM 726 C C . MET A 1 92 ? 23.910 -0.844 -20.274 1.00 83.12 92 MET A C 1
ATOM 728 O O . MET A 1 92 ? 24.171 -1.954 -19.799 1.00 83.12 92 MET A O 1
ATOM 732 N N . VAL A 1 93 ? 23.001 -0.687 -21.237 1.00 79.75 93 VAL A N 1
ATOM 733 C CA . VAL A 1 93 ? 22.295 -1.800 -21.887 1.00 79.75 93 VAL A CA 1
ATOM 734 C C . VAL A 1 93 ? 23.290 -2.718 -22.593 1.00 79.75 93 VAL A C 1
ATOM 736 O O . VAL A 1 93 ? 23.289 -3.934 -22.377 1.00 79.75 93 VAL A O 1
ATOM 739 N N . ALA A 1 94 ? 24.221 -2.154 -23.357 1.00 84.50 94 ALA A N 1
ATOM 740 C CA . ALA A 1 94 ? 25.250 -2.951 -24.003 1.00 84.50 94 ALA A CA 1
ATOM 741 C C . ALA A 1 94 ? 26.209 -3.594 -22.975 1.00 84.50 94 ALA A C 1
ATOM 743 O O . ALA A 1 94 ? 26.732 -4.690 -23.213 1.00 84.50 94 ALA A O 1
ATOM 744 N N . LEU A 1 95 ? 26.474 -2.931 -21.839 1.00 86.56 95 LEU A N 1
ATOM 745 C CA . LEU A 1 95 ? 27.320 -3.448 -20.757 1.00 86.56 95 LEU A CA 1
ATOM 746 C C . LEU A 1 95 ? 26.658 -4.642 -20.066 1.00 86.56 95 LEU A C 1
ATOM 748 O O . LEU A 1 95 ? 27.321 -5.660 -19.848 1.00 86.56 95 LEU A O 1
ATOM 752 N N . ARG A 1 96 ? 25.351 -4.554 -19.797 1.00 85.56 96 ARG A N 1
ATOM 753 C CA . ARG A 1 96 ? 24.519 -5.678 -19.351 1.00 85.56 96 ARG A CA 1
ATOM 754 C C . ARG A 1 96 ? 24.659 -6.854 -20.310 1.00 85.56 96 ARG A C 1
ATOM 756 O O . ARG A 1 96 ? 24.992 -7.955 -19.873 1.00 85.56 96 ARG A O 1
ATOM 763 N N . ASP A 1 97 ? 24.435 -6.625 -21.601 1.00 84.06 97 ASP A N 1
ATOM 764 C CA . ASP A 1 97 ? 24.450 -7.696 -22.601 1.00 84.06 97 ASP A CA 1
ATOM 765 C C . ASP A 1 97 ? 25.817 -8.367 -22.696 1.00 84.06 97 ASP A C 1
ATOM 767 O O . ASP A 1 97 ? 25.917 -9.586 -22.836 1.00 84.06 97 ASP A O 1
ATOM 771 N N . PHE A 1 98 ? 26.888 -7.585 -22.559 1.00 86.81 98 PHE A N 1
ATOM 772 C CA . PHE A 1 98 ? 28.239 -8.118 -22.465 1.00 86.81 98 PHE A CA 1
ATOM 773 C C . PHE A 1 98 ? 28.437 -8.997 -21.222 1.00 86.81 98 PHE A C 1
ATOM 775 O O . PHE A 1 98 ? 29.014 -10.079 -21.341 1.00 86.81 98 PHE A O 1
ATOM 782 N N . CYS A 1 99 ? 27.960 -8.572 -20.047 1.00 85.06 99 CYS A N 1
ATOM 783 C CA . CYS A 1 99 ? 28.085 -9.356 -18.814 1.00 85.06 99 CYS A CA 1
ATOM 784 C C . CYS A 1 99 ? 27.360 -10.699 -18.922 1.00 85.06 99 CYS A C 1
ATOM 786 O O . CYS A 1 99 ? 27.920 -11.725 -18.541 1.00 85.06 99 CYS A O 1
ATOM 788 N N . ILE A 1 100 ? 26.153 -10.696 -19.495 1.00 81.62 100 ILE A N 1
ATOM 789 C CA . ILE A 1 100 ? 25.352 -11.907 -19.712 1.00 81.62 100 ILE A CA 1
ATOM 790 C C . ILE A 1 100 ? 26.044 -12.834 -20.721 1.00 81.62 100 ILE A C 1
ATOM 792 O O . ILE A 1 100 ? 26.259 -14.006 -20.423 1.00 81.62 100 ILE A O 1
ATOM 796 N N . ARG A 1 101 ? 26.485 -12.315 -21.880 1.00 84.00 101 ARG A N 1
ATOM 797 C CA . ARG A 1 101 ? 27.231 -13.110 -22.880 1.00 84.00 101 ARG A CA 1
ATOM 798 C C . ARG A 1 101 ? 28.540 -13.684 -22.339 1.00 84.00 101 ARG A C 1
ATOM 800 O O . ARG A 1 101 ? 28.970 -14.742 -22.778 1.00 84.00 101 ARG A O 1
ATOM 807 N N . SER A 1 102 ? 29.163 -13.004 -21.380 1.00 82.56 102 SER A N 1
ATOM 808 C CA . SER A 1 102 ? 30.407 -13.440 -20.733 1.00 82.56 102 SER A CA 1
ATOM 809 C C . SER A 1 102 ? 30.184 -14.455 -19.599 1.00 82.56 102 SER A C 1
ATOM 811 O O . SER A 1 102 ? 31.086 -14.667 -18.788 1.00 82.56 102 SER A O 1
ATOM 813 N N . GLY A 1 103 ? 28.994 -15.059 -19.517 1.00 78.69 103 GLY A N 1
ATOM 814 C CA . GLY A 1 103 ? 28.648 -16.106 -18.554 1.00 78.69 103 GLY A CA 1
ATOM 815 C C . GLY A 1 103 ? 28.097 -15.601 -17.221 1.00 78.69 103 GLY A C 1
ATOM 816 O O . GLY A 1 103 ? 27.952 -16.396 -16.297 1.00 78.69 103 GLY A O 1
ATOM 817 N N . GLY A 1 104 ? 27.820 -14.298 -17.082 1.00 79.62 104 GLY A N 1
ATOM 818 C CA . GLY A 1 104 ? 27.197 -13.743 -15.880 1.00 79.62 104 GLY A CA 1
ATOM 819 C C . GLY A 1 104 ? 25.784 -14.281 -15.674 1.00 79.62 104 GLY A C 1
ATOM 820 O O . GLY A 1 104 ? 25.009 -14.417 -16.623 1.00 79.62 104 GLY A O 1
ATOM 821 N N . ILE A 1 105 ? 25.434 -14.576 -14.422 1.00 78.81 105 ILE A N 1
ATOM 822 C CA . ILE A 1 105 ? 24.126 -15.141 -14.089 1.00 78.81 105 ILE A CA 1
ATOM 823 C C . ILE A 1 105 ? 23.105 -14.013 -14.183 1.00 78.81 105 ILE A C 1
ATOM 825 O O . ILE A 1 105 ? 23.014 -13.171 -13.289 1.00 78.81 105 ILE A O 1
ATOM 829 N N . SER A 1 106 ? 22.337 -13.983 -15.270 1.00 74.44 106 SER A N 1
ATOM 830 C CA . SER A 1 106 ? 21.253 -13.016 -15.415 1.00 74.44 106 SER A CA 1
ATOM 831 C C . SER A 1 106 ? 20.219 -13.250 -14.314 1.00 74.44 106 SER A C 1
ATOM 833 O O . SER A 1 106 ? 19.504 -14.254 -14.306 1.00 74.44 106 SER A O 1
ATOM 835 N N . LYS A 1 107 ? 20.150 -12.322 -13.360 1.00 62.41 107 LYS A N 1
ATOM 836 C CA . LYS A 1 107 ? 19.081 -12.258 -12.369 1.00 62.41 107 LYS A CA 1
ATOM 837 C C . LYS A 1 107 ? 18.119 -11.175 -12.831 1.00 62.41 107 LYS A C 1
ATOM 839 O O . LYS A 1 107 ? 18.132 -10.041 -12.362 1.00 62.41 107 LYS A O 1
ATOM 844 N N . SER A 1 108 ? 17.252 -11.554 -13.764 1.00 50.28 108 SER A N 1
ATOM 845 C CA . SER A 1 108 ? 15.945 -10.916 -13.856 1.00 50.28 108 SER A CA 1
ATOM 846 C C . SER A 1 108 ? 15.217 -11.282 -12.565 1.00 50.28 108 SER A C 1
ATOM 848 O O . SER A 1 108 ? 14.926 -12.455 -12.312 1.00 50.28 108 SER A O 1
ATOM 850 N N . ARG A 1 109 ? 14.939 -10.299 -11.700 1.00 45.22 109 ARG A N 1
ATOM 851 C CA . ARG A 1 109 ? 13.802 -10.491 -10.799 1.00 45.22 109 ARG A CA 1
ATOM 852 C C . ARG A 1 109 ? 12.612 -10.755 -11.717 1.00 45.22 109 ARG A C 1
ATOM 854 O O . ARG A 1 109 ? 12.379 -9.983 -12.644 1.00 45.22 109 ARG A O 1
ATOM 861 N N . ARG A 1 110 ? 11.844 -11.803 -11.428 1.00 41.81 110 ARG A N 1
ATOM 862 C CA . ARG A 1 110 ? 10.542 -12.101 -12.048 1.00 41.81 110 ARG A CA 1
ATOM 863 C C . ARG A 1 110 ? 9.511 -10.945 -11.936 1.00 41.81 110 ARG A C 1
ATOM 865 O O . ARG A 1 110 ? 8.377 -11.119 -12.352 1.00 41.81 110 ARG A O 1
ATOM 872 N N . ASP A 1 111 ? 9.911 -9.766 -11.453 1.00 48.53 111 ASP A N 1
ATOM 873 C CA . ASP A 1 111 ? 9.110 -8.550 -11.269 1.00 48.53 111 ASP A CA 1
ATOM 874 C C . ASP A 1 111 ? 9.244 -7.509 -12.404 1.00 48.53 111 ASP A C 1
ATOM 876 O O . ASP A 1 111 ? 8.571 -6.479 -12.375 1.00 48.53 111 ASP A O 1
ATOM 880 N N . ASP A 1 112 ? 10.090 -7.731 -13.417 1.00 61.69 112 ASP A N 1
ATOM 881 C CA . ASP A 1 112 ? 10.435 -6.669 -14.380 1.00 61.69 112 ASP A CA 1
ATOM 882 C C . ASP A 1 112 ? 9.350 -6.387 -15.433 1.00 61.69 112 ASP A C 1
ATOM 884 O O . ASP A 1 112 ? 9.218 -5.264 -15.915 1.00 61.69 112 ASP A O 1
ATOM 888 N N . GLU A 1 113 ? 8.524 -7.377 -15.780 1.00 74.88 113 GLU A N 1
ATOM 889 C CA . GLU A 1 113 ? 7.423 -7.168 -16.729 1.00 74.88 113 GLU A CA 1
ATOM 890 C C . GLU A 1 113 ? 6.372 -6.219 -16.144 1.00 74.88 113 GLU A C 1
ATOM 892 O O . GLU A 1 113 ? 5.948 -5.273 -16.808 1.00 74.88 113 GLU A O 1
ATOM 897 N N . PHE A 1 114 ? 6.012 -6.406 -14.871 1.00 78.94 114 PHE A N 1
ATOM 898 C CA . PHE A 1 114 ? 5.032 -5.546 -14.220 1.00 78.94 114 PHE A CA 1
ATOM 899 C C . PHE A 1 114 ? 5.572 -4.133 -14.014 1.00 78.94 114 PHE A C 1
ATOM 901 O O . PHE A 1 114 ? 4.875 -3.172 -14.320 1.00 78.94 114 PHE A O 1
ATOM 908 N N . VAL A 1 115 ? 6.834 -3.980 -13.601 1.00 75.81 115 VAL A N 1
ATOM 909 C CA . VAL A 1 115 ? 7.473 -2.658 -13.483 1.00 75.81 115 VAL A CA 1
ATOM 910 C C . VAL A 1 115 ? 7.545 -1.943 -14.836 1.00 75.81 115 VAL A C 1
ATOM 912 O O . VAL A 1 115 ? 7.288 -0.739 -14.908 1.00 75.81 115 VAL A O 1
ATOM 915 N N . ARG A 1 116 ? 7.835 -2.659 -15.931 1.00 80.31 116 ARG A N 1
ATOM 916 C CA . ARG A 1 116 ? 7.799 -2.094 -17.291 1.00 80.31 116 ARG A CA 1
ATOM 917 C C . ARG A 1 116 ? 6.396 -1.640 -17.683 1.00 80.31 116 ARG A C 1
ATOM 919 O O . ARG A 1 116 ? 6.257 -0.539 -18.210 1.00 80.31 116 ARG A O 1
ATOM 926 N N . ILE A 1 117 ? 5.373 -2.442 -17.386 1.00 83.50 117 ILE A N 1
ATOM 927 C CA . ILE A 1 117 ? 3.969 -2.060 -17.581 1.00 83.50 117 ILE A CA 1
ATOM 928 C C . ILE A 1 117 ? 3.654 -0.799 -16.764 1.00 83.50 117 ILE A C 1
ATOM 930 O O . ILE A 1 117 ? 3.186 0.186 -17.325 1.00 83.50 117 ILE A O 1
ATOM 934 N N . LEU A 1 118 ? 3.974 -0.776 -15.467 1.00 82.12 118 LEU A N 1
ATOM 935 C CA . LEU A 1 118 ? 3.741 0.375 -14.590 1.00 82.12 118 LEU A CA 1
ATOM 936 C C . LEU A 1 118 ? 4.405 1.647 -15.129 1.00 82.12 118 LEU A C 1
ATOM 938 O O . LEU A 1 118 ? 3.759 2.688 -15.205 1.00 82.12 118 LEU A O 1
ATOM 942 N N . ASN A 1 119 ? 5.664 1.567 -15.559 1.00 78.56 119 ASN A N 1
ATOM 943 C CA . ASN A 1 119 ? 6.363 2.707 -16.148 1.00 78.56 119 ASN A CA 1
ATOM 944 C C . ASN A 1 119 ? 5.714 3.183 -17.450 1.00 78.56 119 ASN A C 1
ATOM 946 O O . ASN A 1 119 ? 5.589 4.387 -17.648 1.00 78.56 119 ASN A O 1
ATOM 950 N N . ALA A 1 120 ? 5.257 2.269 -18.305 1.00 81.62 120 ALA A N 1
ATOM 951 C CA . ALA A 1 120 ? 4.571 2.633 -19.538 1.00 81.62 120 ALA A CA 1
ATOM 952 C C . ALA A 1 120 ? 3.226 3.336 -19.268 1.00 81.62 120 ALA A C 1
ATOM 954 O O . ALA A 1 120 ? 2.887 4.297 -19.956 1.00 81.62 120 ALA A O 1
ATOM 955 N N . PHE A 1 121 ? 2.500 2.924 -18.222 1.00 80.56 121 PHE A N 1
ATOM 956 C CA . PHE A 1 121 ? 1.314 3.640 -17.735 1.00 80.56 121 PHE A CA 1
ATOM 957 C C . PHE A 1 121 ? 1.678 4.997 -17.113 1.00 80.56 121 PHE A C 1
ATOM 959 O O . PHE A 1 121 ? 0.978 5.975 -17.354 1.00 80.56 121 PHE A O 1
ATOM 966 N N . ARG A 1 122 ? 2.798 5.100 -16.384 1.00 76.81 122 ARG A N 1
ATOM 967 C CA . ARG A 1 122 ? 3.283 6.362 -15.794 1.00 76.81 122 ARG A CA 1
ATOM 968 C C . ARG A 1 122 ? 3.547 7.442 -16.845 1.00 76.81 122 ARG A C 1
ATOM 970 O O . ARG A 1 122 ? 3.239 8.601 -16.597 1.00 76.81 122 ARG A O 1
ATOM 977 N N . VAL A 1 123 ? 4.104 7.058 -17.995 1.00 74.50 123 VAL A N 1
ATOM 978 C CA . VAL A 1 123 ? 4.411 7.973 -19.114 1.00 74.50 123 VAL A CA 1
ATOM 979 C C . VAL A 1 123 ? 3.313 8.016 -20.184 1.00 74.50 123 VAL A C 1
ATOM 981 O O . VAL A 1 123 ? 3.468 8.683 -21.200 1.00 74.50 123 VAL A O 1
ATOM 984 N N . GLY A 1 124 ? 2.206 7.285 -20.002 1.00 74.88 124 GLY A N 1
ATOM 985 C CA . GLY A 1 124 ? 1.069 7.320 -20.927 1.00 74.88 124 GLY A CA 1
ATOM 986 C C . GLY A 1 124 ? 1.291 6.649 -22.293 1.00 74.88 124 GLY A C 1
ATOM 987 O O . GLY A 1 124 ? 0.573 6.953 -23.255 1.00 74.88 124 GLY A O 1
ATOM 988 N N . ARG A 1 125 ? 2.268 5.736 -22.392 1.00 78.75 125 ARG A N 1
ATOM 989 C CA . ARG A 1 125 ? 2.619 4.987 -23.616 1.00 78.75 125 ARG A CA 1
ATOM 990 C C . ARG A 1 125 ? 2.628 3.454 -23.413 1.00 78.75 125 ARG A C 1
ATOM 992 O O . ARG A 1 125 ? 3.625 2.808 -23.742 1.00 78.75 125 ARG A O 1
ATOM 999 N N . PRO A 1 126 ? 1.570 2.827 -22.859 1.00 81.94 126 PRO A N 1
ATOM 1000 C CA . PRO A 1 126 ? 1.496 1.369 -22.800 1.00 81.94 126 PRO A CA 1
ATOM 1001 C C . PRO A 1 126 ? 1.334 0.764 -24.199 1.00 81.94 126 PRO A C 1
ATOM 1003 O O . PRO A 1 126 ? 0.562 1.256 -25.016 1.00 81.94 126 PRO A O 1
ATOM 1006 N N . THR A 1 127 ? 2.047 -0.329 -24.474 1.00 84.50 127 THR A N 1
ATOM 1007 C CA . THR A 1 127 ? 1.873 -1.089 -25.724 1.00 84.50 127 THR A CA 1
ATOM 1008 C C . THR A 1 127 ? 0.654 -2.013 -25.640 1.00 84.50 127 THR A C 1
ATOM 1010 O O . THR A 1 127 ? 0.261 -2.437 -24.550 1.00 84.50 127 THR A O 1
ATOM 1013 N N . ALA A 1 128 ? 0.090 -2.410 -26.784 1.00 83.00 128 ALA A N 1
ATOM 1014 C CA . ALA A 1 128 ? -1.017 -3.371 -26.824 1.00 83.00 128 ALA A CA 1
ATOM 1015 C C . ALA A 1 128 ? -0.674 -4.700 -26.118 1.00 83.00 128 ALA A C 1
ATOM 1017 O O . ALA A 1 128 ? -1.509 -5.259 -25.410 1.00 83.00 128 ALA A O 1
ATOM 1018 N N . ALA A 1 129 ? 0.574 -5.170 -26.231 1.00 84.50 129 ALA A N 1
ATOM 1019 C CA . ALA A 1 129 ? 1.049 -6.365 -25.530 1.00 84.50 129 ALA A CA 1
ATOM 1020 C C . ALA A 1 129 ? 0.988 -6.207 -23.998 1.00 84.50 129 ALA A C 1
ATOM 1022 O O . ALA A 1 129 ? 0.521 -7.106 -23.303 1.00 84.50 129 ALA A O 1
ATOM 1023 N N . MET A 1 130 ? 1.384 -5.042 -23.473 1.00 86.38 130 MET A N 1
ATOM 1024 C CA . MET A 1 130 ? 1.310 -4.725 -22.039 1.00 86.38 130 MET A CA 1
ATOM 1025 C C . MET A 1 130 ? -0.137 -4.673 -21.533 1.00 86.38 130 MET A C 1
ATOM 1027 O O . MET A 1 130 ? -0.438 -5.189 -20.457 1.00 86.38 130 MET A O 1
ATOM 1031 N N . ILE A 1 131 ? -1.044 -4.079 -22.315 1.00 85.69 131 ILE A N 1
ATOM 1032 C CA . ILE A 1 131 ? -2.478 -4.029 -21.990 1.00 85.69 131 ILE A CA 1
ATOM 1033 C C . ILE A 1 131 ? -3.079 -5.439 -22.000 1.00 85.69 131 ILE A C 1
ATOM 1035 O O . ILE A 1 131 ? -3.804 -5.805 -21.075 1.00 85.69 131 ILE A O 1
ATOM 1039 N N . ASN A 1 132 ? -2.749 -6.254 -23.004 1.00 86.94 132 ASN A N 1
ATOM 1040 C CA . ASN A 1 132 ? -3.187 -7.648 -23.072 1.00 86.94 132 ASN A CA 1
ATOM 1041 C C . ASN A 1 132 ? -2.693 -8.448 -21.865 1.00 86.94 132 ASN A C 1
ATOM 1043 O O . ASN A 1 132 ? -3.481 -9.176 -21.266 1.00 86.94 132 ASN A O 1
ATOM 1047 N N . LYS A 1 133 ? -1.445 -8.226 -21.438 1.00 88.06 133 LYS A N 1
ATOM 1048 C CA . LYS A 1 133 ? -0.882 -8.862 -20.245 1.00 88.06 133 LYS A CA 1
ATOM 1049 C C . LYS A 1 133 ? -1.639 -8.501 -18.967 1.00 88.06 133 LYS A C 1
ATOM 1051 O O . LYS A 1 133 ? -1.950 -9.377 -18.165 1.00 88.06 133 LYS A O 1
ATOM 1056 N N . LEU A 1 134 ? -1.997 -7.229 -18.783 1.00 87.44 134 LEU A N 1
ATOM 1057 C CA . LEU A 1 134 ? -2.865 -6.819 -17.673 1.00 87.44 134 LEU A CA 1
ATOM 1058 C C . LEU A 1 134 ? -4.246 -7.477 -17.766 1.00 87.44 134 LEU A C 1
ATOM 1060 O O . LEU A 1 134 ? -4.785 -7.927 -16.757 1.00 87.44 134 LEU A O 1
ATOM 1064 N N . ASN A 1 135 ? -4.806 -7.574 -18.970 1.00 88.75 135 ASN A N 1
ATOM 1065 C CA . ASN A 1 135 ? -6.111 -8.187 -19.201 1.00 88.75 135 ASN A CA 1
ATOM 1066 C C . ASN A 1 135 ? -6.136 -9.706 -18.965 1.00 88.75 135 ASN A C 1
ATOM 1068 O O . ASN A 1 135 ? -7.217 -10.237 -18.729 1.00 88.75 135 ASN A O 1
ATOM 1072 N N . GLU A 1 136 ? -4.997 -10.405 -18.914 1.00 89.38 136 GLU A N 1
ATOM 1073 C CA . GLU A 1 136 ? -4.937 -11.788 -18.398 1.00 89.38 136 GLU A CA 1
ATOM 1074 C C . GLU A 1 136 ? -5.379 -11.872 -16.925 1.00 89.38 136 GLU A C 1
ATOM 1076 O O . GLU A 1 136 ? -5.820 -12.918 -16.450 1.00 89.38 136 GLU A O 1
ATOM 1081 N N . ARG A 1 137 ? -5.289 -10.758 -16.186 1.00 88.62 137 ARG A N 1
ATOM 1082 C CA . ARG A 1 137 ? -5.707 -10.640 -14.780 1.00 88.62 137 ARG A CA 1
ATOM 1083 C C . ARG A 1 137 ? -7.169 -10.216 -14.617 1.00 88.62 137 ARG A C 1
ATOM 1085 O O . ARG A 1 137 ? -7.629 -10.043 -13.485 1.00 88.62 137 ARG A O 1
ATOM 1092 N N . TYR A 1 138 ? -7.902 -10.034 -15.716 1.00 88.38 138 TYR A N 1
ATOM 1093 C CA . TYR A 1 138 ? -9.319 -9.683 -15.698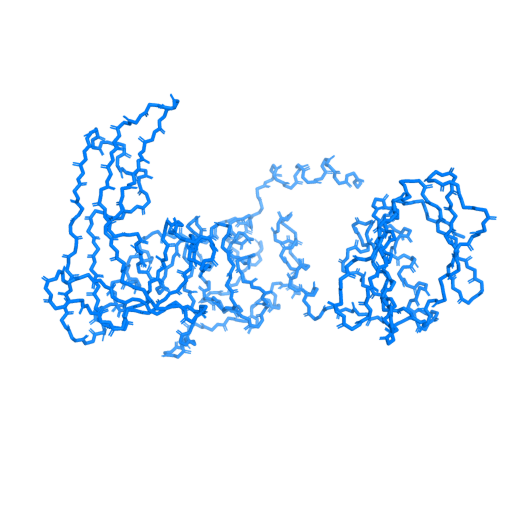 1.00 88.38 138 TYR A CA 1
ATOM 1094 C C . TYR A 1 138 ? -10.179 -10.861 -15.238 1.00 88.38 138 TYR A C 1
ATOM 1096 O O . TYR A 1 138 ? -10.188 -11.924 -15.858 1.00 88.38 138 TYR A O 1
ATOM 1104 N N . LYS A 1 139 ? -10.939 -10.648 -14.162 1.00 83.56 139 LYS A N 1
ATOM 1105 C CA . LYS A 1 139 ? -11.914 -11.599 -13.622 1.00 83.56 139 LYS A CA 1
ATOM 1106 C C . LYS A 1 139 ? -13.178 -10.827 -13.213 1.00 83.56 139 LYS A C 1
ATOM 1108 O O . LYS A 1 139 ? -13.159 -10.182 -12.168 1.00 83.56 139 LYS A O 1
ATOM 1113 N N . PRO A 1 140 ? -14.252 -10.847 -14.029 1.00 70.94 140 PRO A N 1
ATOM 1114 C CA . PRO A 1 140 ? -15.453 -10.046 -13.774 1.00 70.94 140 PRO A CA 1
ATOM 1115 C C . PRO A 1 140 ? -16.277 -10.547 -12.589 1.00 70.94 140 PRO A C 1
ATOM 1117 O O . PRO A 1 140 ? -16.750 -9.738 -11.802 1.00 70.94 140 PRO A O 1
ATOM 1120 N N . ASN A 1 141 ? -16.405 -11.869 -12.454 1.00 63.78 141 ASN A N 1
ATOM 1121 C CA . ASN A 1 141 ? -17.125 -12.522 -11.369 1.00 63.78 141 ASN A CA 1
ATOM 1122 C C . ASN A 1 141 ? -16.208 -13.543 -10.705 1.00 63.78 141 ASN A C 1
ATOM 1124 O O . ASN A 1 141 ? -15.773 -14.507 -11.335 1.00 63.78 141 ASN A O 1
ATOM 1128 N N . SER A 1 142 ? -15.941 -13.348 -9.423 1.00 54.66 142 SER A N 1
ATOM 1129 C CA . SER A 1 142 ? -15.570 -14.447 -8.546 1.00 54.66 142 SER A CA 1
ATOM 1130 C C . SER A 1 142 ? -16.068 -14.130 -7.151 1.00 54.66 142 SER A C 1
ATOM 1132 O O . SER A 1 142 ? -15.554 -13.214 -6.516 1.00 54.66 142 SER A O 1
ATOM 1134 N N . ASP A 1 143 ? -17.003 -14.940 -6.672 1.00 48.84 143 ASP A N 1
ATOM 1135 C CA . ASP A 1 143 ? -17.472 -14.968 -5.283 1.00 48.84 143 ASP A CA 1
ATOM 1136 C C . ASP A 1 143 ? -16.387 -15.461 -4.297 1.00 48.84 143 ASP A C 1
ATOM 1138 O O . ASP A 1 143 ? -16.625 -15.600 -3.104 1.00 48.84 143 ASP A O 1
ATOM 1142 N N . SER A 1 144 ? -15.167 -15.699 -4.789 1.00 51.81 144 SER A N 1
ATOM 1143 C CA . SER A 1 144 ? -13.973 -16.055 -4.025 1.00 51.81 144 SER A CA 1
ATOM 1144 C C . SER A 1 144 ? -12.820 -15.099 -4.375 1.00 51.81 144 SER A C 1
ATOM 1146 O O . SER A 1 144 ? -11.822 -15.467 -5.022 1.00 51.81 144 SER A O 1
ATOM 1148 N N . ASP A 1 145 ? -12.969 -13.825 -4.017 1.00 56.72 145 ASP A N 1
ATOM 1149 C CA . ASP A 1 145 ? -11.788 -12.985 -3.818 1.00 56.72 145 ASP A CA 1
ATOM 1150 C C . ASP A 1 145 ? -10.925 -13.653 -2.733 1.00 56.72 145 ASP A C 1
ATOM 1152 O O . ASP A 1 145 ? -11.461 -14.292 -1.826 1.00 56.72 145 ASP A O 1
ATOM 1156 N N . SER A 1 146 ? -9.589 -13.623 -2.860 1.00 55.25 146 SER A N 1
ATOM 1157 C CA . SER A 1 146 ? -8.773 -14.213 -1.791 1.00 55.25 146 SER A CA 1
ATOM 1158 C C . SER A 1 146 ? -9.088 -13.481 -0.490 1.00 55.25 146 SER A C 1
ATOM 1160 O O . SER A 1 146 ? -9.331 -12.270 -0.504 1.00 55.25 146 SER A O 1
ATOM 1162 N N . ASP A 1 147 ? -9.068 -14.200 0.631 1.00 57.53 147 ASP A N 1
ATOM 1163 C CA . ASP A 1 147 ? -9.431 -13.631 1.931 1.00 57.53 147 ASP A CA 1
ATOM 1164 C C . ASP A 1 147 ? -8.575 -12.415 2.339 1.00 57.53 147 ASP A C 1
ATOM 1166 O O . ASP A 1 147 ? -8.952 -11.663 3.229 1.00 57.53 147 ASP A O 1
ATOM 1170 N N . ASP A 1 148 ? -7.469 -12.149 1.645 1.00 65.62 148 ASP A N 1
ATOM 1171 C CA . ASP A 1 148 ? -6.562 -11.038 1.936 1.00 65.62 148 ASP A CA 1
ATOM 1172 C C . ASP A 1 148 ? -6.524 -9.932 0.871 1.00 65.62 148 ASP A C 1
ATOM 1174 O O . ASP A 1 148 ? -5.777 -8.956 1.035 1.00 65.62 148 ASP A O 1
ATOM 1178 N N . ALA A 1 149 ? -7.288 -10.049 -0.222 1.00 82.00 149 ALA A N 1
ATOM 1179 C CA . ALA A 1 149 ? -7.295 -9.036 -1.273 1.00 82.00 149 ALA A CA 1
ATOM 1180 C C . ALA A 1 149 ? -8.102 -7.798 -0.853 1.00 82.00 149 ALA A C 1
ATOM 1182 O O . ALA A 1 149 ? -9.231 -7.899 -0.372 1.00 82.00 149 ALA A O 1
ATOM 1183 N N . ILE A 1 150 ? -7.521 -6.616 -1.065 1.00 87.19 150 ILE A N 1
ATOM 1184 C CA . ILE A 1 150 ? -8.200 -5.335 -0.852 1.00 87.19 150 ILE A CA 1
ATOM 1185 C C . ILE A 1 150 ? -8.758 -4.800 -2.170 1.00 87.19 150 ILE A C 1
ATOM 1187 O O . ILE A 1 150 ? -8.088 -4.843 -3.204 1.00 87.19 150 ILE A O 1
ATOM 1191 N N . HIS A 1 151 ? -9.973 -4.268 -2.147 1.00 89.69 151 HIS A N 1
ATOM 1192 C CA . HIS A 1 151 ? -10.562 -3.603 -3.302 1.00 89.69 151 HIS A CA 1
ATOM 1193 C C . HIS A 1 151 ? -10.111 -2.147 -3.358 1.00 89.69 151 HIS A C 1
ATOM 1195 O O . HIS A 1 151 ? -10.206 -1.424 -2.368 1.00 89.69 151 HIS A O 1
ATOM 1201 N N . ILE A 1 152 ? -9.644 -1.692 -4.516 1.00 88.69 152 ILE A N 1
ATOM 1202 C CA . ILE A 1 152 ? -9.267 -0.293 -4.719 1.00 88.69 152 ILE A CA 1
ATOM 1203 C C . ILE A 1 152 ? -10.168 0.312 -5.792 1.00 88.69 152 ILE A C 1
ATOM 1205 O O . ILE A 1 152 ? -10.186 -0.148 -6.936 1.00 88.69 152 ILE A O 1
ATOM 1209 N N . PHE A 1 153 ? -10.905 1.356 -5.411 1.00 86.75 153 PHE A N 1
ATOM 1210 C CA . PHE A 1 153 ? -11.864 2.048 -6.274 1.00 86.75 153 PHE A CA 1
ATOM 1211 C C . PHE A 1 153 ? -11.472 3.505 -6.516 1.00 86.75 153 PHE A C 1
ATOM 1213 O O . PHE A 1 153 ? -10.837 4.147 -5.679 1.00 86.75 153 PHE A O 1
ATOM 1220 N N . SER A 1 154 ? -11.890 4.069 -7.648 1.00 81.12 154 SER A N 1
ATOM 1221 C CA . SER A 1 154 ? -11.689 5.494 -7.936 1.00 81.12 154 SER A CA 1
ATOM 1222 C C . SER A 1 154 ? -12.626 6.409 -7.140 1.00 81.12 154 SER A C 1
ATOM 1224 O O . SER A 1 154 ? -12.226 7.514 -6.785 1.00 81.12 154 SER A O 1
ATOM 1226 N N . HIS A 1 155 ? -13.839 5.951 -6.817 1.00 83.00 155 HIS A N 1
ATOM 1227 C CA . HIS A 1 155 ? -14.868 6.755 -6.151 1.00 83.00 155 HIS A CA 1
ATOM 1228 C C . HIS A 1 155 ? -15.136 6.256 -4.728 1.00 83.00 155 HIS A C 1
ATOM 1230 O O . HIS A 1 155 ? -15.226 5.052 -4.483 1.00 83.00 155 HIS A O 1
ATOM 1236 N N . ASN A 1 156 ? -15.318 7.188 -3.789 1.00 83.06 156 ASN A N 1
ATOM 1237 C CA . ASN A 1 156 ? -15.589 6.858 -2.387 1.00 83.06 156 ASN A CA 1
ATOM 1238 C C . ASN A 1 156 ? -16.940 6.146 -2.194 1.00 83.06 156 ASN A C 1
ATOM 1240 O O . ASN A 1 156 ? -17.051 5.316 -1.297 1.00 83.06 156 ASN A O 1
ATOM 1244 N N . ASP A 1 157 ? -17.935 6.393 -3.049 1.00 85.94 157 ASP A N 1
ATOM 1245 C CA . ASP A 1 157 ? -19.241 5.720 -2.963 1.00 85.94 157 ASP A CA 1
ATOM 1246 C C . ASP A 1 157 ? -19.123 4.206 -3.175 1.00 85.94 157 ASP A C 1
ATOM 1248 O O . ASP A 1 157 ? -19.770 3.417 -2.486 1.00 85.94 157 ASP A O 1
ATOM 1252 N N . ASP A 1 158 ? -18.247 3.784 -4.091 1.00 85.94 158 ASP A N 1
ATOM 1253 C CA . ASP A 1 158 ? -17.978 2.369 -4.360 1.00 85.94 158 ASP A CA 1
ATOM 1254 C C . ASP A 1 158 ? -17.256 1.706 -3.173 1.00 85.94 158 ASP A C 1
ATOM 1256 O O . ASP A 1 158 ? -17.557 0.563 -2.808 1.00 85.94 158 ASP A O 1
ATOM 1260 N N . VAL A 1 159 ? -16.361 2.452 -2.513 1.00 88.44 159 VAL A N 1
ATOM 1261 C CA . VAL A 1 159 ? -15.679 2.035 -1.278 1.00 88.44 159 VAL A CA 1
ATOM 1262 C C . VAL A 1 159 ? -16.677 1.845 -0.142 1.00 88.44 159 VAL A C 1
ATOM 1264 O O . VAL A 1 159 ? -16.674 0.800 0.508 1.00 88.44 159 VAL A O 1
ATOM 1267 N N . LEU A 1 160 ? -17.539 2.839 0.086 1.00 88.25 160 LEU A N 1
ATOM 1268 C CA . LEU A 1 160 ? -18.554 2.801 1.134 1.00 88.25 160 LEU A CA 1
ATOM 1269 C C . LEU A 1 160 ? -19.518 1.640 0.906 1.00 88.25 160 LEU A C 1
ATOM 1271 O O . LEU A 1 160 ? -19.687 0.818 1.799 1.00 88.25 160 LEU A O 1
ATOM 1275 N N . ARG A 1 161 ? -20.065 1.505 -0.307 1.00 90.00 161 ARG A N 1
ATOM 1276 C CA . ARG A 1 161 ? -20.981 0.412 -0.657 1.00 90.00 161 ARG A CA 1
ATOM 1277 C C . ARG A 1 161 ? -20.361 -0.961 -0.402 1.00 90.00 161 ARG A C 1
ATOM 1279 O O . ARG A 1 161 ? -21.012 -1.819 0.186 1.00 90.00 161 ARG A O 1
ATOM 1286 N N . THR A 1 162 ? -19.109 -1.164 -0.814 1.00 89.88 162 THR A N 1
ATOM 1287 C CA . THR A 1 162 ? -18.408 -2.447 -0.643 1.00 89.88 162 THR A CA 1
ATOM 1288 C C . THR A 1 162 ? -18.133 -2.747 0.829 1.00 89.88 162 THR A C 1
ATOM 1290 O O . THR A 1 162 ? -18.430 -3.845 1.293 1.00 89.88 162 THR A O 1
ATOM 1293 N N . ASN A 1 163 ? -17.623 -1.770 1.584 1.00 92.81 163 ASN A N 1
ATOM 1294 C CA . ASN A 1 163 ? -17.343 -1.938 3.011 1.00 92.81 163 ASN A CA 1
ATOM 1295 C C . ASN A 1 163 ? -18.621 -2.154 3.834 1.00 92.81 163 ASN A C 1
ATOM 1297 O O . ASN A 1 163 ? -18.632 -3.005 4.721 1.00 92.81 163 ASN A O 1
ATOM 1301 N N . THR A 1 164 ? -19.693 -1.412 3.545 1.00 91.62 164 THR A N 1
ATOM 1302 C CA . THR A 1 164 ? -20.985 -1.571 4.222 1.00 91.62 164 THR A CA 1
ATOM 1303 C C . THR A 1 164 ? -21.583 -2.938 3.929 1.00 91.62 164 THR A C 1
ATOM 1305 O O . THR A 1 164 ? -21.923 -3.647 4.868 1.00 91.62 164 THR A O 1
ATOM 1308 N N . ARG A 1 165 ? -21.629 -3.352 2.657 1.00 91.94 165 ARG A N 1
ATOM 1309 C CA . ARG A 1 165 ? -22.124 -4.680 2.276 1.00 91.94 165 ARG A CA 1
ATOM 1310 C C . ARG A 1 165 ? -21.346 -5.796 2.977 1.00 91.94 165 ARG A C 1
ATOM 1312 O O . ARG A 1 165 ? -21.963 -6.651 3.599 1.00 91.94 165 ARG A O 1
ATOM 1319 N N . ALA A 1 166 ? -20.014 -5.754 2.934 1.00 91.19 166 ALA A N 1
ATOM 1320 C CA . ALA A 1 166 ? -19.176 -6.771 3.567 1.00 91.19 166 ALA A CA 1
ATOM 1321 C C . ALA A 1 166 ? -19.367 -6.816 5.094 1.00 91.19 166 ALA A C 1
ATOM 1323 O O . ALA A 1 166 ? -19.442 -7.891 5.683 1.00 91.19 166 ALA A O 1
ATOM 1324 N N . LEU A 1 167 ? -19.508 -5.659 5.750 1.00 93.12 167 LEU A N 1
ATOM 1325 C CA . LEU A 1 167 ? -19.824 -5.600 7.179 1.00 93.12 167 LEU A CA 1
ATOM 1326 C C . LEU A 1 167 ? -21.236 -6.128 7.484 1.00 93.12 167 LEU A C 1
ATOM 1328 O O . LEU A 1 167 ? -21.465 -6.701 8.548 1.00 93.12 167 LEU A O 1
ATOM 1332 N N . ASP A 1 168 ? -22.202 -5.907 6.600 1.00 92.50 168 ASP A N 1
ATOM 1333 C CA . ASP A 1 168 ? -23.585 -6.351 6.777 1.00 92.50 168 ASP A CA 1
ATOM 1334 C C . ASP A 1 168 ? -23.714 -7.868 6.628 1.00 92.50 168 ASP A C 1
ATOM 1336 O O . ASP A 1 168 ? -24.396 -8.484 7.446 1.00 92.50 168 ASP A O 1
ATOM 1340 N N . GLU A 1 169 ? -22.982 -8.454 5.677 1.00 91.75 169 GLU A N 1
ATOM 1341 C CA . GLU A 1 169 ? -22.861 -9.902 5.460 1.00 91.75 169 GLU A CA 1
ATOM 1342 C C . GLU A 1 169 ? -22.188 -10.624 6.641 1.00 91.75 169 GLU A C 1
ATOM 1344 O O . GLU A 1 169 ? -22.465 -11.799 6.888 1.00 91.75 169 GLU A O 1
ATOM 1349 N N . LEU A 1 170 ? -21.355 -9.932 7.430 1.00 90.88 170 LEU A N 1
ATOM 1350 C CA . LEU A 1 170 ? -20.864 -10.489 8.689 1.00 90.88 170 LEU A CA 1
ATOM 1351 C C . LEU A 1 170 ? -22.013 -10.671 9.690 1.00 90.88 170 LEU A C 1
ATOM 1353 O O . LEU A 1 170 ? -22.716 -9.723 10.047 1.00 90.88 170 LEU A O 1
ATOM 1357 N N . GLY A 1 171 ? -22.151 -11.877 10.235 1.00 89.25 171 GLY A N 1
ATOM 1358 C CA . GLY A 1 171 ? -23.035 -12.131 11.371 1.00 89.25 171 GLY A CA 1
ATOM 1359 C C . GLY A 1 171 ? -22.584 -11.428 12.663 1.00 89.25 171 GLY A C 1
ATOM 1360 O O . GLY A 1 171 ? -21.499 -10.852 12.759 1.00 89.25 171 GLY A O 1
ATOM 1361 N N . GLY A 1 172 ? -23.416 -11.514 13.700 1.00 92.31 172 GLY A N 1
ATOM 1362 C CA . GLY A 1 172 ? -23.079 -11.053 15.050 1.00 92.31 172 GLY A CA 1
ATOM 1363 C C . GLY A 1 172 ? -23.393 -9.581 15.349 1.00 92.31 172 GLY A C 1
ATOM 1364 O O . GLY A 1 172 ? -23.950 -8.839 14.538 1.00 92.31 172 GLY A O 1
ATOM 1365 N N . LYS A 1 173 ? -23.060 -9.168 16.578 1.00 94.69 173 LYS A N 1
ATOM 1366 C CA . LYS A 1 173 ? -23.397 -7.849 17.134 1.00 94.69 173 LYS A CA 1
ATOM 1367 C C . LYS A 1 173 ? -22.593 -6.732 16.461 1.00 94.69 173 LYS A C 1
ATOM 1369 O O . LYS A 1 173 ? -21.366 -6.802 16.394 1.00 94.69 173 LYS A O 1
ATOM 1374 N N . ARG A 1 174 ? -23.289 -5.679 16.015 1.00 95.69 174 ARG A N 1
ATOM 1375 C CA . ARG A 1 174 ? -22.691 -4.441 15.490 1.00 95.69 174 ARG A CA 1
ATOM 1376 C C . ARG A 1 174 ? -22.385 -3.472 16.632 1.00 95.69 174 ARG A C 1
ATOM 1378 O O . ARG A 1 174 ? -23.256 -3.191 17.452 1.00 95.69 174 ARG A O 1
ATOM 1385 N N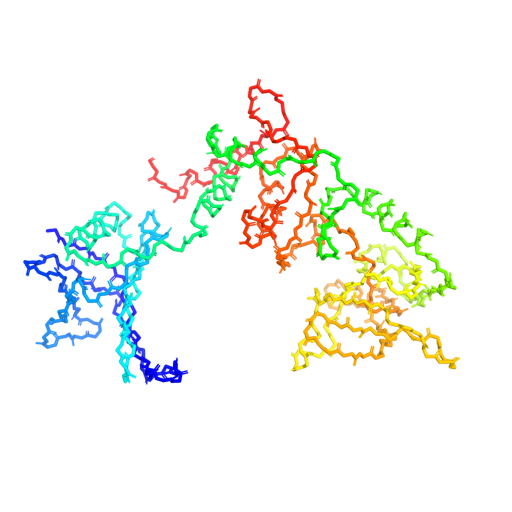 . PHE A 1 175 ? -21.172 -2.935 16.643 1.00 96.44 175 PHE A N 1
ATOM 1386 C CA . PHE A 1 175 ? -20.722 -1.889 17.557 1.00 96.44 175 PHE A CA 1
ATOM 1387 C C . PHE A 1 175 ? -20.544 -0.593 16.774 1.00 96.44 175 PHE A C 1
ATOM 1389 O O . PHE A 1 175 ? -19.847 -0.580 15.762 1.00 96.44 175 PHE A O 1
ATOM 1396 N N . ASN A 1 176 ? -21.203 0.477 17.215 1.00 96.44 176 ASN A N 1
ATOM 1397 C CA . ASN A 1 176 ? -21.182 1.776 16.548 1.00 96.44 176 ASN A CA 1
ATOM 1398 C C . ASN A 1 176 ? -20.399 2.778 17.398 1.00 96.44 176 ASN A C 1
ATOM 1400 O O . ASN A 1 176 ? -20.722 2.976 18.567 1.00 96.44 176 ASN A O 1
ATOM 1404 N N . TYR A 1 177 ? -19.417 3.434 16.791 1.00 96.69 177 TYR A N 1
ATOM 1405 C CA . TYR A 1 177 ? -18.576 4.448 17.413 1.00 96.69 177 TYR A CA 1
ATOM 1406 C C . TYR A 1 177 ? -18.851 5.790 16.746 1.00 96.69 177 TYR A C 1
ATOM 1408 O O . TYR A 1 177 ? -18.595 5.974 15.552 1.00 96.69 177 TYR A O 1
ATOM 1416 N N . VAL A 1 178 ? -19.392 6.724 17.521 1.00 96.38 178 VAL A N 1
ATOM 1417 C CA . VAL A 1 178 ? -19.614 8.108 17.095 1.00 96.38 178 VAL A CA 1
ATOM 1418 C C . VAL A 1 178 ? -18.450 8.943 17.607 1.00 96.38 178 VAL A C 1
ATOM 1420 O O . VAL A 1 178 ? -18.064 8.815 18.768 1.00 96.38 178 VAL A O 1
ATOM 1423 N N . SER A 1 179 ? -17.863 9.754 16.735 1.00 95.31 179 SER A N 1
ATOM 1424 C CA . SER A 1 179 ? -16.733 10.596 17.096 1.00 95.31 179 SER A CA 1
ATOM 1425 C C . SER A 1 179 ? -17.140 11.718 18.048 1.00 95.31 179 SER A C 1
ATOM 1427 O O . SER A 1 179 ? -18.286 12.167 18.059 1.00 95.31 179 SER A O 1
ATOM 1429 N N . ALA A 1 180 ? -16.173 12.197 18.828 1.00 95.50 180 ALA A N 1
ATOM 1430 C CA . ALA A 1 180 ? -16.300 13.441 19.573 1.00 95.50 180 ALA A CA 1
ATOM 1431 C C . ALA A 1 180 ? -15.479 14.524 18.867 1.00 95.50 180 ALA A C 1
ATOM 1433 O O . ALA A 1 180 ? -14.252 14.433 18.806 1.00 95.50 180 ALA A O 1
ATOM 1434 N N . ASP A 1 181 ? -16.159 15.532 18.332 1.00 95.19 181 ASP A N 1
ATOM 1435 C CA . ASP A 1 181 ? -15.555 16.568 17.496 1.00 95.19 181 ASP A CA 1
ATOM 1436 C C . ASP A 1 181 ? -15.450 17.901 18.259 1.00 95.19 181 ASP A C 1
ATOM 1438 O O . ASP A 1 181 ? -16.285 18.214 19.110 1.00 95.19 181 ASP A O 1
ATOM 1442 N N . ARG A 1 182 ? -14.415 18.694 17.964 1.00 93.00 182 ARG A N 1
ATOM 1443 C CA . ARG A 1 182 ? -14.168 20.028 18.534 1.00 93.00 182 ARG A CA 1
ATOM 1444 C C . ARG A 1 182 ? -13.729 21.006 17.444 1.00 93.00 182 ARG A C 1
ATOM 1446 O O . ARG A 1 182 ? -13.124 20.605 16.451 1.00 93.00 182 ARG A O 1
ATOM 1453 N N . GLY A 1 183 ? -13.973 22.297 17.663 1.00 90.75 183 GLY A N 1
ATOM 1454 C CA . GLY A 1 183 ? -13.586 23.368 16.740 1.00 90.75 183 GLY A CA 1
ATOM 1455 C C . GLY A 1 183 ? -14.569 23.564 15.583 1.00 90.75 183 GLY A C 1
ATOM 1456 O O . GLY A 1 183 ? -15.757 23.267 15.702 1.00 90.75 183 GLY A O 1
ATOM 1457 N N . LYS A 1 184 ? -14.079 24.114 14.470 1.00 87.44 184 LYS A N 1
ATOM 1458 C CA . LYS A 1 184 ? -14.901 24.511 13.319 1.00 87.44 184 LYS A CA 1
ATOM 1459 C C . LYS A 1 184 ? -15.248 23.302 12.439 1.00 87.44 184 LYS A C 1
ATOM 1461 O O . LYS A 1 184 ? -14.369 22.684 11.838 1.00 87.44 184 LYS A O 1
ATOM 1466 N N . THR A 1 185 ? -16.535 22.978 12.332 1.00 86.00 185 THR A N 1
ATOM 1467 C CA . THR A 1 185 ? -17.027 21.754 11.673 1.00 86.00 185 THR A CA 1
ATOM 1468 C C . THR A 1 185 ? -16.730 21.682 10.175 1.00 86.00 185 THR A C 1
ATOM 1470 O O . THR A 1 185 ? -16.514 20.588 9.657 1.00 86.00 185 THR A O 1
ATOM 1473 N N . GLU A 1 186 ? -16.642 22.823 9.491 1.00 87.38 186 GLU A N 1
ATOM 1474 C CA . GLU A 1 186 ? -16.297 22.919 8.063 1.00 87.38 186 GLU A CA 1
ATOM 1475 C C . GLU A 1 186 ? -14.949 22.255 7.716 1.00 87.38 186 GLU A C 1
ATOM 1477 O O . GLU A 1 186 ? -14.814 21.623 6.664 1.00 87.38 186 GLU A O 1
ATOM 1482 N N . PHE A 1 187 ? -13.982 22.279 8.643 1.00 87.19 187 PHE A N 1
ATOM 1483 C CA . PHE A 1 187 ? -12.655 21.681 8.451 1.00 87.19 187 PHE A CA 1
ATOM 1484 C C . PHE A 1 187 ? -12.606 20.178 8.750 1.00 87.19 187 PHE A C 1
ATOM 1486 O O . PHE A 1 187 ? -11.676 19.493 8.325 1.00 87.19 187 PHE A O 1
ATOM 1493 N N . LEU A 1 188 ? -13.610 19.616 9.432 1.00 87.00 188 LEU A N 1
ATOM 1494 C CA . LEU A 1 188 ? -13.645 18.183 9.764 1.00 87.00 188 LEU A CA 1
ATOM 1495 C C . LEU A 1 188 ? -13.857 17.287 8.538 1.00 87.00 188 LEU A C 1
ATOM 1497 O O . LEU A 1 188 ? -13.628 16.079 8.620 1.00 87.00 188 LEU A O 1
ATOM 1501 N N . SER A 1 189 ? -14.254 17.868 7.403 1.00 84.12 189 SER A N 1
ATOM 1502 C CA . SER A 1 189 ? -14.300 17.200 6.098 1.00 84.12 189 SER A CA 1
ATOM 1503 C C . SER A 1 189 ? -12.920 16.703 5.640 1.00 84.12 189 SER A C 1
ATOM 1505 O O . SER A 1 189 ? -12.828 15.664 4.987 1.00 84.12 189 SER A O 1
ATOM 1507 N N . ALA A 1 190 ? -11.842 17.386 6.042 1.00 84.12 190 ALA A N 1
ATOM 1508 C CA . ALA A 1 190 ? -10.462 16.999 5.753 1.00 84.12 190 ALA A CA 1
ATOM 1509 C C . ALA A 1 190 ? -9.909 15.937 6.723 1.00 84.12 190 ALA A C 1
ATOM 1511 O O . ALA A 1 190 ? -8.842 15.367 6.484 1.00 84.12 190 ALA A O 1
ATOM 1512 N N . CYS A 1 191 ? -10.620 15.645 7.818 1.00 86.62 191 CYS A N 1
ATOM 1513 C CA . CYS A 1 191 ? -10.170 14.680 8.812 1.00 86.62 191 CYS A CA 1
ATOM 1514 C C . CYS A 1 191 ? -10.184 13.251 8.234 1.00 86.62 191 CYS A C 1
ATOM 1516 O O . CYS A 1 191 ? -11.184 12.824 7.651 1.00 86.62 191 CYS A O 1
ATOM 1518 N N . PRO A 1 192 ? -9.104 12.463 8.401 1.00 85.56 192 PRO A N 1
ATOM 1519 C CA . PRO A 1 192 ? -9.048 11.108 7.861 1.00 85.56 192 PRO A CA 1
ATOM 1520 C C . PRO A 1 192 ? -9.987 10.126 8.578 1.00 85.56 192 PRO A C 1
ATOM 1522 O O . PRO A 1 192 ? -10.385 9.135 7.965 1.00 85.56 192 PRO A O 1
ATOM 1525 N N . ALA A 1 193 ? -10.337 10.383 9.842 1.00 90.56 193 ALA A N 1
ATOM 1526 C CA . ALA A 1 193 ? -11.218 9.528 10.629 1.00 90.56 193 ALA A CA 1
ATOM 1527 C C . ALA A 1 193 ? -12.698 9.835 10.355 1.00 90.56 193 ALA A C 1
ATOM 1529 O O . ALA A 1 193 ? -13.131 10.990 10.387 1.00 90.56 193 ALA A O 1
ATOM 1530 N N . GLN A 1 194 ? -13.496 8.790 10.125 1.00 89.94 194 GLN A N 1
ATOM 1531 C CA . GLN A 1 194 ? -14.934 8.924 9.889 1.00 89.94 194 GLN A CA 1
ATOM 1532 C C . GLN A 1 194 ? -15.679 9.309 11.175 1.00 89.94 194 GLN A C 1
ATOM 1534 O O . GLN A 1 194 ? -15.382 8.809 12.261 1.00 89.94 194 GLN A O 1
ATOM 1539 N N . ALA A 1 195 ? -16.695 10.167 11.049 1.00 92.62 195 ALA A N 1
ATOM 1540 C CA . ALA A 1 195 ? -17.513 10.585 12.190 1.00 92.62 195 ALA A CA 1
ATOM 1541 C C . ALA A 1 195 ? -18.295 9.417 12.815 1.00 92.62 195 ALA A C 1
ATOM 1543 O O . ALA A 1 195 ? -18.532 9.380 14.018 1.00 92.62 195 ALA A O 1
ATOM 1544 N N . LYS A 1 196 ? -18.687 8.440 11.994 1.00 94.38 196 LYS A N 1
ATOM 1545 C CA . LYS A 1 196 ? -19.357 7.216 12.427 1.00 94.38 196 LYS A CA 1
ATOM 1546 C C . LYS A 1 196 ? -18.585 6.028 11.880 1.00 94.38 196 LYS A C 1
ATOM 1548 O O . LYS A 1 196 ? -18.375 5.952 10.673 1.00 94.38 196 LYS A O 1
ATOM 1553 N N . LEU A 1 197 ? -18.195 5.116 12.759 1.00 95.44 197 LEU A N 1
ATOM 1554 C CA . LEU A 1 197 ? -17.562 3.854 12.399 1.00 95.44 197 LEU A CA 1
ATOM 1555 C C . LEU A 1 197 ? -18.362 2.709 13.015 1.00 95.44 197 LEU A C 1
ATOM 1557 O O . LEU A 1 197 ? -18.635 2.715 14.212 1.00 95.44 197 LEU A O 1
ATOM 1561 N N . SER A 1 198 ? -18.714 1.717 12.206 1.00 96.44 198 SER A N 1
ATOM 1562 C CA . SER A 1 198 ? -19.373 0.498 12.672 1.00 96.44 198 SER A CA 1
ATOM 1563 C C . SER A 1 198 ? -18.434 -0.688 12.505 1.00 96.44 198 SER A C 1
ATOM 1565 O O . SER A 1 198 ? -17.858 -0.866 11.435 1.00 96.44 198 SER A O 1
ATOM 1567 N N . LEU A 1 199 ? -18.301 -1.513 13.542 1.00 97.25 199 LEU A N 1
ATOM 1568 C CA . LEU A 1 199 ? -17.467 -2.715 13.536 1.00 97.25 199 LEU A CA 1
ATOM 1569 C C . LEU A 1 199 ? -18.266 -3.937 14.003 1.00 97.25 199 LEU A C 1
ATOM 1571 O O . LEU A 1 199 ? -19.224 -3.832 14.771 1.00 97.25 199 LEU A O 1
ATOM 1575 N N . LYS A 1 200 ? -17.838 -5.110 13.542 1.00 97.19 200 LYS A N 1
ATOM 1576 C CA . LYS A 1 200 ? -18.290 -6.434 13.986 1.00 97.19 200 LYS A CA 1
ATOM 1577 C C . LYS A 1 200 ? -17.063 -7.319 14.197 1.00 97.19 200 LYS A C 1
ATOM 1579 O O . LYS A 1 200 ? -15.977 -7.002 13.710 1.00 97.19 200 LYS A O 1
ATOM 1584 N N . LYS A 1 201 ? -17.234 -8.443 14.895 1.00 96.62 201 LYS A N 1
ATOM 1585 C CA . LYS A 1 201 ? -16.207 -9.491 14.931 1.00 96.62 201 LYS A CA 1
ATOM 1586 C C . LYS A 1 201 ? -15.937 -9.972 13.500 1.00 96.62 201 LYS A C 1
ATOM 1588 O O . LYS A 1 201 ? -16.864 -10.056 12.701 1.00 96.62 201 LYS A O 1
ATOM 1593 N N . ASN A 1 202 ? -14.679 -10.265 13.193 1.00 95.31 202 ASN A N 1
ATOM 1594 C CA . ASN A 1 202 ? -14.148 -10.597 11.870 1.00 95.31 202 ASN A CA 1
ATOM 1595 C C . ASN A 1 202 ? -14.162 -9.442 10.851 1.00 95.31 202 ASN A C 1
ATOM 1597 O O . ASN A 1 202 ? -13.854 -9.661 9.680 1.00 95.31 202 ASN A O 1
ATOM 1601 N N . ALA A 1 203 ? -14.471 -8.207 11.267 1.00 95.62 203 ALA A N 1
ATOM 1602 C CA . ALA A 1 203 ? -14.341 -7.059 10.378 1.00 95.62 203 ALA A CA 1
ATOM 1603 C C . ALA A 1 203 ? -12.872 -6.831 9.997 1.00 95.62 203 ALA A C 1
ATOM 1605 O O . ALA A 1 203 ? -11.993 -6.822 10.864 1.00 95.62 203 ALA A O 1
ATOM 1606 N N . ARG A 1 204 ? -12.615 -6.617 8.702 1.00 94.06 204 ARG A N 1
ATOM 1607 C CA . ARG A 1 204 ? -11.291 -6.236 8.195 1.00 94.06 204 ARG A CA 1
ATOM 1608 C C . ARG A 1 204 ? -11.101 -4.741 8.384 1.00 94.06 204 ARG A C 1
ATOM 1610 O O . ARG A 1 204 ? -11.941 -3.949 7.954 1.00 94.06 204 ARG A O 1
ATOM 1617 N N . VAL A 1 205 ? -9.995 -4.359 9.008 1.00 94.88 205 VAL A N 1
ATOM 1618 C CA . VAL A 1 205 ? -9.693 -2.969 9.347 1.00 94.88 205 VAL A CA 1
ATOM 1619 C C . VAL A 1 205 ? -8.291 -2.562 8.909 1.00 94.88 205 VAL A C 1
ATOM 1621 O O . VAL A 1 205 ? -7.381 -3.382 8.787 1.00 94.88 205 VAL A O 1
ATOM 1624 N N . LEU A 1 206 ? -8.134 -1.266 8.672 1.00 92.50 206 LEU A N 1
ATOM 1625 C CA . LEU A 1 206 ? -6.882 -0.596 8.367 1.00 92.50 206 LEU A CA 1
ATOM 1626 C C . LEU A 1 206 ? -6.623 0.434 9.459 1.00 92.50 206 LEU A C 1
ATOM 1628 O O . LEU A 1 206 ? -7.508 1.228 9.787 1.00 92.50 206 LEU A O 1
ATOM 1632 N N . LEU A 1 207 ? -5.410 0.441 9.994 1.00 92.94 207 LEU A N 1
ATOM 1633 C CA . LEU A 1 207 ? -4.962 1.473 10.911 1.00 92.94 207 LEU A CA 1
ATOM 1634 C C . LEU A 1 207 ? -4.712 2.768 10.130 1.00 92.94 207 LEU A C 1
ATOM 1636 O O . LEU A 1 207 ? -3.917 2.768 9.196 1.00 92.94 207 LEU A O 1
ATOM 1640 N N . ILE A 1 208 ? -5.369 3.864 10.508 1.00 91.31 208 ILE A N 1
ATOM 1641 C CA . ILE A 1 208 ? -5.272 5.164 9.808 1.00 91.31 208 ILE A CA 1
ATOM 1642 C C . ILE A 1 208 ? -4.381 6.188 10.529 1.00 91.31 208 ILE A C 1
ATOM 1644 O O . ILE A 1 208 ? -4.250 7.328 10.085 1.00 91.31 208 ILE A O 1
ATOM 1648 N N . LYS A 1 209 ? -3.769 5.795 11.652 1.00 91.19 209 LYS A N 1
ATOM 1649 C CA . LYS A 1 209 ? -2.827 6.600 12.440 1.00 91.19 209 LYS A CA 1
ATOM 1650 C C . LYS A 1 209 ? -1.741 5.691 13.002 1.00 91.19 209 LYS A C 1
ATOM 1652 O O . LYS A 1 209 ? -2.045 4.628 13.526 1.00 91.19 209 LYS A O 1
ATOM 1657 N N . THR A 1 210 ? -0.480 6.095 12.904 1.00 90.75 210 THR A N 1
ATOM 1658 C CA . THR A 1 210 ? 0.624 5.336 13.504 1.00 90.75 210 THR A CA 1
ATOM 1659 C C . THR A 1 210 ? 0.508 5.365 15.026 1.00 90.75 210 THR A C 1
ATOM 1661 O O . THR A 1 210 ? 0.506 6.444 15.610 1.00 90.75 210 THR A O 1
ATOM 1664 N N . LEU A 1 211 ? 0.422 4.186 15.648 1.00 91.69 211 LEU A N 1
ATOM 1665 C CA . LEU A 1 211 ? 0.332 4.031 17.104 1.00 91.69 211 LEU A CA 1
ATOM 1666 C C . LEU A 1 211 ? 1.685 3.664 17.712 1.00 91.69 211 LEU A C 1
ATOM 1668 O O . LEU A 1 211 ? 2.102 4.239 18.710 1.00 91.69 211 LEU A O 1
ATOM 1672 N N . SER A 1 212 ? 2.394 2.715 17.097 1.00 90.50 212 SER A N 1
ATOM 1673 C CA . SER A 1 212 ? 3.689 2.251 17.592 1.00 90.50 212 SER A CA 1
ATOM 1674 C C . SER A 1 212 ? 4.567 1.765 16.439 1.00 90.50 212 SER A C 1
ATOM 1676 O O . SER A 1 212 ? 4.427 0.621 15.999 1.00 90.50 212 SER A O 1
ATOM 1678 N N . PRO A 1 213 ? 5.510 2.594 15.953 1.00 88.62 213 PRO A N 1
ATOM 1679 C CA . PRO A 1 213 ? 6.469 2.179 14.929 1.00 88.62 213 PRO A CA 1
ATOM 1680 C C . PRO A 1 213 ? 7.302 0.965 15.354 1.00 88.62 213 PRO A C 1
ATOM 1682 O O . PRO A 1 213 ? 7.536 0.071 14.548 1.00 88.62 213 PRO A O 1
ATOM 1685 N N . VAL A 1 214 ? 7.693 0.898 16.632 1.00 88.38 214 VAL A N 1
ATOM 1686 C CA . VAL A 1 214 ? 8.525 -0.183 17.192 1.00 88.38 214 VAL A CA 1
ATOM 1687 C C . VAL A 1 214 ? 7.815 -1.534 17.115 1.00 88.38 214 VAL A C 1
ATOM 1689 O O . VAL A 1 214 ? 8.433 -2.542 16.790 1.00 88.38 214 VAL A O 1
ATOM 1692 N N . ARG A 1 215 ? 6.501 -1.557 17.361 1.00 85.00 215 ARG A N 1
ATOM 1693 C CA . ARG A 1 215 ? 5.672 -2.768 17.247 1.00 85.00 215 ARG A CA 1
ATOM 1694 C C . ARG A 1 215 ? 5.146 -2.997 15.826 1.00 85.00 215 ARG A C 1
ATOM 1696 O O . ARG A 1 215 ? 4.349 -3.902 15.603 1.00 85.00 215 ARG A O 1
ATOM 1703 N N . GLY A 1 216 ? 5.553 -2.166 14.866 1.00 86.56 216 GLY A N 1
ATOM 1704 C CA . GLY A 1 216 ? 5.091 -2.230 13.482 1.00 86.56 216 GLY A CA 1
ATOM 1705 C C . GLY A 1 216 ? 3.632 -1.809 13.278 1.00 86.56 216 GLY A C 1
ATOM 1706 O O . GLY A 1 216 ? 3.070 -2.116 12.232 1.00 86.56 216 GLY A O 1
ATOM 1707 N N . LEU A 1 217 ? 3.013 -1.114 14.241 1.00 90.25 217 LEU A N 1
ATOM 1708 C CA . LEU A 1 217 ? 1.659 -0.563 14.129 1.00 90.25 217 LEU A CA 1
ATOM 1709 C C . LEU A 1 217 ? 1.704 0.851 13.556 1.00 90.25 217 LEU A C 1
ATOM 1711 O O . LEU A 1 217 ? 1.617 1.860 14.264 1.00 90.25 217 LEU A O 1
ATOM 1715 N N . VAL A 1 218 ? 1.869 0.899 12.242 1.00 88.38 218 VAL A N 1
ATOM 1716 C CA . VAL A 1 218 ? 1.972 2.126 11.448 1.00 88.38 218 VAL A CA 1
ATOM 1717 C C . VAL A 1 218 ? 0.710 2.363 10.626 1.00 88.38 218 VAL A C 1
ATOM 1719 O O . VAL A 1 218 ? -0.054 1.430 10.368 1.00 88.38 218 VAL A O 1
ATOM 1722 N N . ASN A 1 219 ? 0.481 3.602 10.192 1.00 86.12 219 ASN A N 1
ATOM 1723 C CA . ASN A 1 219 ? -0.587 3.908 9.239 1.00 86.12 219 ASN A CA 1
ATOM 1724 C C . ASN A 1 219 ? -0.509 2.968 8.015 1.00 86.12 219 ASN A C 1
ATOM 1726 O O . ASN A 1 219 ? 0.557 2.796 7.427 1.00 86.12 219 ASN A O 1
ATOM 1730 N N . GLY A 1 220 ? -1.628 2.335 7.667 1.00 84.69 220 GLY A N 1
ATOM 1731 C CA . GLY A 1 220 ? -1.714 1.292 6.648 1.00 84.69 220 GLY A CA 1
ATOM 1732 C C . GLY A 1 220 ? -1.616 -0.144 7.173 1.00 84.69 220 GLY A C 1
ATOM 1733 O O . GLY A 1 220 ? -1.764 -1.083 6.390 1.00 84.69 220 GLY A O 1
ATOM 1734 N N . SER A 1 221 ? -1.392 -0.354 8.475 1.00 88.00 221 SER A N 1
ATOM 1735 C CA . SER A 1 221 ? -1.371 -1.703 9.058 1.00 88.00 221 SER A CA 1
ATOM 1736 C C . SER A 1 221 ? -2.752 -2.344 8.966 1.00 88.00 221 SER A C 1
ATOM 1738 O O . SER A 1 221 ? -3.740 -1.779 9.434 1.00 88.00 221 SER A O 1
ATOM 1740 N N . ARG A 1 222 ? -2.827 -3.530 8.360 1.00 90.12 222 ARG A N 1
ATOM 1741 C CA . ARG A 1 222 ? -4.075 -4.287 8.195 1.00 90.12 222 ARG A CA 1
ATOM 1742 C C . ARG A 1 222 ? -4.293 -5.220 9.373 1.00 90.12 222 ARG A C 1
ATOM 1744 O O . ARG A 1 222 ? -3.331 -5.806 9.872 1.00 90.12 222 ARG A O 1
ATOM 1751 N N . GLY A 1 223 ? -5.545 -5.398 9.769 1.00 93.19 223 GLY A N 1
ATOM 1752 C CA . GLY A 1 223 ? -5.912 -6.344 10.810 1.00 93.19 223 GLY A CA 1
ATOM 1753 C C . GLY A 1 223 ? -7.351 -6.822 10.717 1.00 93.19 223 GLY A C 1
ATOM 1754 O O . GLY A 1 223 ? -8.149 -6.330 9.918 1.00 93.19 223 GLY A O 1
ATOM 1755 N N . ILE A 1 224 ? -7.667 -7.805 11.551 1.00 95.81 224 ILE A N 1
ATOM 1756 C CA . ILE A 1 224 ? -8.997 -8.387 11.700 1.00 95.81 224 ILE A CA 1
ATOM 1757 C C . ILE A 1 224 ? -9.442 -8.170 13.145 1.00 95.81 224 ILE A C 1
ATOM 1759 O O . ILE A 1 224 ? -8.684 -8.427 14.081 1.00 95.81 224 ILE A O 1
ATOM 1763 N N . VAL A 1 225 ? -10.670 -7.689 13.329 1.00 97.69 225 VAL A N 1
ATOM 1764 C CA . VAL A 1 225 ? -11.275 -7.539 14.657 1.00 97.69 225 VAL A CA 1
ATOM 1765 C C . VAL A 1 225 ? -11.591 -8.926 15.220 1.00 97.69 225 VAL A C 1
ATOM 1767 O O . VAL A 1 225 ? -12.493 -9.603 14.733 1.00 97.69 225 VAL A O 1
ATOM 1770 N N . GLU A 1 226 ? -10.888 -9.357 16.260 1.00 97.12 226 GLU A N 1
ATOM 1771 C CA . GLU A 1 226 ? -11.118 -10.660 16.903 1.00 97.12 226 GLU A CA 1
ATOM 1772 C C . GLU A 1 226 ? -12.261 -10.620 17.918 1.00 97.12 226 GLU A C 1
ATOM 1774 O O . GLU A 1 226 ? -12.930 -11.625 18.176 1.00 97.12 226 GLU A O 1
ATOM 1779 N N . GLY A 1 227 ? -12.520 -9.441 18.476 1.00 97.19 227 GLY A N 1
ATOM 1780 C CA . GLY A 1 227 ? -13.548 -9.237 19.479 1.00 97.19 227 GLY A CA 1
ATOM 1781 C C . GLY A 1 227 ? -13.554 -7.815 20.013 1.00 97.19 227 GLY A C 1
ATOM 1782 O O . GLY A 1 227 ? -12.952 -6.910 19.435 1.00 97.19 227 GLY A O 1
ATOM 1783 N N . PHE A 1 228 ? -14.251 -7.636 21.128 1.00 97.88 228 PHE A N 1
ATOM 1784 C CA . PHE A 1 228 ? -14.400 -6.354 21.803 1.00 97.88 228 PHE A CA 1
ATOM 1785 C C . PHE A 1 228 ? -14.218 -6.548 23.305 1.00 97.88 228 PHE A C 1
ATOM 1787 O O . PHE A 1 228 ? -14.571 -7.601 23.841 1.00 97.88 228 PHE A O 1
ATOM 1794 N N . THR A 1 229 ? -13.669 -5.546 23.987 1.00 96.94 229 THR A N 1
ATOM 1795 C CA . THR A 1 229 ? -13.501 -5.590 25.442 1.00 96.94 229 THR A CA 1
ATOM 1796 C C . THR A 1 229 ? -14.868 -5.610 26.149 1.00 96.94 229 THR A C 1
ATOM 1798 O O . THR A 1 229 ? -15.771 -4.879 25.737 1.00 96.94 229 THR A O 1
ATOM 1801 N N . PRO A 1 230 ? -15.048 -6.388 27.235 1.00 91.38 230 PRO A N 1
ATOM 1802 C CA . PRO A 1 230 ? -16.355 -6.530 27.884 1.00 91.38 230 PRO A CA 1
ATOM 1803 C C . PRO A 1 230 ? -16.939 -5.236 28.470 1.00 91.38 230 PRO A C 1
ATOM 1805 O O . PRO A 1 230 ? -18.146 -5.034 28.385 1.00 91.38 230 PRO A O 1
ATOM 1808 N N . GLN A 1 231 ? -16.115 -4.363 29.069 1.00 89.31 231 GLN A N 1
ATOM 1809 C CA . GLN A 1 231 ? -16.619 -3.141 29.719 1.00 89.31 231 GLN A CA 1
ATOM 1810 C C . GLN A 1 231 ? -16.685 -1.941 28.770 1.00 89.31 231 GLN A C 1
ATOM 1812 O O . GLN A 1 231 ? -17.675 -1.216 28.745 1.00 89.31 231 GLN A O 1
ATOM 1817 N N . SER A 1 232 ? -15.621 -1.707 27.999 1.00 91.69 232 SER A N 1
ATOM 1818 C CA . SER A 1 232 ? -15.472 -0.497 27.180 1.00 91.69 232 SER A CA 1
ATOM 1819 C C . SER A 1 232 ? -15.868 -0.685 25.716 1.00 91.69 232 SER A C 1
ATOM 1821 O O . SER A 1 232 ? -15.883 0.291 24.968 1.00 91.69 232 SER A O 1
ATOM 1823 N N . ASN A 1 233 ? -16.205 -1.913 25.300 1.00 95.62 233 ASN A N 1
ATOM 1824 C CA . ASN A 1 233 ? -16.512 -2.272 23.915 1.00 95.62 233 ASN A CA 1
ATOM 1825 C C . ASN A 1 233 ? -15.449 -1.776 22.921 1.00 95.62 233 ASN A C 1
ATOM 1827 O O . ASN A 1 233 ? -15.779 -1.423 21.793 1.00 95.62 233 ASN A O 1
ATOM 1831 N N . LEU A 1 234 ? -14.178 -1.710 23.317 1.00 97.25 234 LEU A N 1
ATOM 1832 C CA . LEU A 1 234 ? -13.081 -1.336 22.427 1.00 97.25 234 LEU A CA 1
ATOM 1833 C C . LEU A 1 234 ? -12.685 -2.538 21.564 1.00 97.25 234 LEU A C 1
ATOM 1835 O O . LEU A 1 234 ? -12.657 -3.658 22.079 1.00 97.25 234 LEU A O 1
ATOM 1839 N N . PRO A 1 235 ? -12.384 -2.346 20.272 1.00 97.88 235 PRO A N 1
ATOM 1840 C CA . PRO A 1 235 ? -12.024 -3.449 19.392 1.00 97.88 235 PRO A CA 1
ATOM 1841 C C . PRO A 1 235 ? -10.650 -4.027 19.744 1.00 97.88 235 PRO A C 1
ATOM 1843 O O . PRO A 1 235 ? -9.682 -3.299 19.965 1.00 97.88 235 PRO A O 1
ATOM 1846 N N . ILE A 1 236 ? -10.571 -5.355 19.738 1.00 98.12 236 ILE A N 1
ATOM 1847 C CA . ILE A 1 236 ? -9.336 -6.135 19.827 1.00 98.12 236 ILE A CA 1
ATOM 1848 C C . ILE A 1 236 ? -8.979 -6.548 18.403 1.00 98.12 236 ILE A C 1
ATOM 1850 O O . ILE A 1 236 ? -9.755 -7.255 17.756 1.00 98.12 236 ILE A O 1
ATOM 1854 N N . VAL A 1 237 ? -7.842 -6.082 17.892 1.00 97.94 237 VAL A N 1
ATOM 1855 C CA . VAL A 1 237 ? -7.450 -6.268 16.490 1.00 97.94 237 VAL A CA 1
ATOM 1856 C C . VAL A 1 237 ? -6.175 -7.090 16.412 1.00 97.94 237 VAL A C 1
ATOM 1858 O O . VAL A 1 237 ? -5.159 -6.697 16.983 1.00 97.94 237 VAL A O 1
ATOM 1861 N N . ARG A 1 238 ? -6.215 -8.193 15.658 1.00 97.00 238 ARG A N 1
ATOM 1862 C CA . ARG A 1 238 ? -5.023 -8.941 15.243 1.00 97.00 238 ARG A CA 1
ATOM 1863 C C . ARG A 1 238 ? -4.540 -8.414 13.899 1.00 97.00 238 ARG A C 1
ATOM 1865 O O . ARG A 1 238 ? -5.236 -8.538 12.891 1.00 97.00 238 ARG A O 1
ATOM 1872 N N . PHE A 1 239 ? -3.358 -7.815 13.885 1.00 93.19 239 PHE A N 1
ATOM 1873 C CA . PHE A 1 239 ? -2.724 -7.267 12.692 1.00 93.19 239 PHE A CA 1
ATOM 1874 C C . PHE A 1 239 ? -1.962 -8.340 11.908 1.00 93.19 239 PHE A C 1
ATOM 1876 O O . PHE A 1 239 ? -1.530 -9.354 12.456 1.00 93.19 239 PHE A O 1
ATOM 1883 N N . SER A 1 240 ? -1.753 -8.106 10.609 1.00 86.75 240 SER A N 1
ATOM 1884 C CA . SER A 1 240 ? -1.042 -9.040 9.720 1.00 86.75 240 SER A CA 1
ATOM 1885 C C . SER A 1 240 ? 0.410 -9.306 10.133 1.00 86.75 240 SER A C 1
ATOM 1887 O O . SER A 1 240 ? 0.973 -10.320 9.738 1.00 86.75 240 SER A O 1
ATOM 1889 N N . ASN A 1 241 ? 1.023 -8.421 10.925 1.00 84.44 241 ASN A N 1
ATOM 1890 C CA . ASN A 1 241 ? 2.362 -8.623 11.487 1.00 84.44 241 ASN A CA 1
ATOM 1891 C C . ASN A 1 241 ? 2.371 -9.554 12.722 1.00 84.44 241 ASN A C 1
ATOM 1893 O O . ASN A 1 241 ? 3.414 -9.720 13.347 1.00 84.44 241 ASN A O 1
ATOM 1897 N N . GLY A 1 242 ? 1.220 -10.129 13.093 1.00 91.06 242 GLY A N 1
ATOM 1898 C CA . GLY A 1 242 ? 1.051 -11.029 14.236 1.00 91.06 242 GLY A CA 1
ATOM 1899 C C . GLY A 1 242 ? 0.750 -10.323 15.561 1.00 91.06 242 GLY A C 1
ATOM 1900 O O . GLY A 1 242 ? 0.379 -10.984 16.529 1.00 91.06 242 GLY A O 1
ATOM 1901 N N . VAL A 1 243 ? 0.859 -8.993 15.623 1.00 93.88 243 VAL A N 1
ATOM 1902 C CA . VAL A 1 243 ? 0.558 -8.229 16.838 1.00 93.88 243 VAL A CA 1
ATOM 1903 C C . VAL A 1 243 ? -0.951 -8.168 17.050 1.00 93.88 243 VAL A C 1
ATOM 1905 O O . VAL A 1 243 ? -1.696 -7.825 16.136 1.00 93.88 243 VAL A O 1
ATOM 1908 N N . THR A 1 244 ? -1.400 -8.454 18.270 1.00 97.00 244 THR A N 1
ATOM 1909 C CA . THR A 1 244 ? -2.794 -8.257 18.687 1.00 97.00 244 THR A CA 1
ATOM 1910 C C . THR A 1 244 ? -2.862 -7.149 19.729 1.00 97.00 244 THR A C 1
ATOM 1912 O O . THR A 1 244 ? -2.073 -7.145 20.675 1.00 97.00 244 THR A O 1
ATOM 1915 N N . GLU A 1 245 ? -3.762 -6.183 19.543 1.00 96.06 245 GLU A N 1
ATOM 1916 C CA . GLU A 1 245 ? -3.844 -4.998 20.400 1.00 96.06 245 GLU A CA 1
ATOM 1917 C C . GLU A 1 245 ? -5.278 -4.492 20.577 1.00 96.06 245 GLU A C 1
ATOM 1919 O O . GLU A 1 245 ? -6.108 -4.577 19.669 1.00 96.06 245 GLU A O 1
ATOM 1924 N N . ILE A 1 246 ? -5.561 -3.955 21.767 1.00 97.56 246 ILE A N 1
ATOM 1925 C CA . ILE A 1 246 ? -6.799 -3.230 22.058 1.00 97.56 246 ILE A CA 1
ATOM 1926 C C . ILE A 1 246 ? -6.645 -1.821 21.495 1.00 97.56 246 ILE A C 1
ATOM 1928 O O . ILE A 1 246 ? -5.761 -1.076 21.914 1.00 97.56 246 ILE A O 1
ATOM 1932 N N . ILE A 1 247 ? -7.514 -1.441 20.566 1.00 97.81 247 ILE A N 1
ATOM 1933 C CA . ILE A 1 247 ? -7.424 -0.141 19.906 1.00 97.81 247 ILE A CA 1
ATOM 1934 C C . ILE A 1 247 ? -8.317 0.873 20.621 1.00 97.81 247 ILE A C 1
ATOM 1936 O O . ILE A 1 247 ? -9.542 0.745 20.644 1.00 97.81 247 ILE A O 1
ATOM 1940 N N . GLY A 1 248 ? -7.679 1.882 21.215 1.00 96.88 248 GLY A N 1
ATOM 1941 C CA . GLY A 1 248 ? -8.331 3.000 21.894 1.00 96.88 248 GLY A CA 1
ATOM 1942 C C . GLY A 1 248 ? -8.707 4.156 20.963 1.00 96.88 248 GLY A C 1
ATOM 1943 O O . GLY A 1 248 ? -8.389 4.164 19.775 1.00 96.88 248 GLY A O 1
ATOM 1944 N N . LEU A 1 249 ? -9.406 5.147 21.522 1.00 96.75 249 LEU A N 1
ATOM 1945 C CA . LEU A 1 249 ? -9.750 6.383 20.818 1.00 96.75 249 LEU A CA 1
ATOM 1946 C C . LEU A 1 249 ? -8.536 7.310 20.723 1.00 96.75 249 LEU A C 1
ATOM 1948 O O . LEU A 1 249 ? -7.942 7.652 21.743 1.00 96.75 249 LEU A O 1
ATOM 1952 N N . GLU A 1 250 ? -8.275 7.806 19.522 1.00 97.06 250 GLU A N 1
ATOM 1953 C CA . GLU A 1 250 ? -7.194 8.733 19.204 1.00 97.06 250 GLU A CA 1
ATOM 1954 C C . GLU A 1 250 ? -7.739 10.095 18.778 1.00 97.06 250 GLU A C 1
ATOM 1956 O O . GLU A 1 250 ? -8.827 10.193 18.209 1.00 97.06 250 GLU A O 1
ATOM 1961 N N . GLU A 1 251 ? -6.971 11.157 19.024 1.00 95.44 251 GLU A N 1
ATOM 1962 C CA . GLU A 1 251 ? -7.283 12.491 18.507 1.00 95.44 251 GLU A CA 1
ATOM 1963 C C . GLU A 1 251 ? -6.632 12.722 17.136 1.00 95.44 251 GLU A C 1
ATOM 1965 O O . GLU A 1 251 ? -5.454 12.415 16.918 1.00 95.44 251 GLU A O 1
ATOM 1970 N N . PHE A 1 252 ? -7.421 13.262 16.212 1.00 94.31 252 PHE A N 1
ATOM 1971 C CA . PHE A 1 252 ? -7.041 13.677 14.868 1.00 94.31 252 PHE A CA 1
ATOM 1972 C C . PHE A 1 252 ? -7.236 15.181 14.756 1.00 94.31 252 PHE A C 1
ATOM 1974 O O . PHE A 1 252 ? -8.359 15.660 14.896 1.00 94.31 252 PHE A O 1
ATOM 1981 N N . THR A 1 253 ? -6.171 15.926 14.492 1.00 92.81 253 THR A N 1
ATOM 1982 C CA . THR A 1 253 ? -6.224 17.382 14.337 1.00 92.81 253 THR A CA 1
ATOM 1983 C C . THR A 1 253 ? -6.232 17.770 12.863 1.00 92.81 253 THR A C 1
ATOM 1985 O O . THR A 1 253 ? -5.594 17.129 12.028 1.00 92.81 253 THR A O 1
ATOM 1988 N N . VAL A 1 254 ? -6.973 18.828 12.540 1.00 90.00 254 VAL A N 1
ATOM 1989 C CA . VAL A 1 254 ? -6.934 19.501 11.241 1.00 90.00 254 VAL A CA 1
ATOM 1990 C C . VAL A 1 254 ? -6.339 20.881 11.472 1.00 90.00 254 VAL A C 1
ATOM 1992 O O . VAL A 1 254 ? -6.927 21.700 12.184 1.00 90.00 254 VAL A O 1
ATOM 1995 N N . SER A 1 255 ? -5.161 21.122 10.902 1.00 89.25 255 SER A N 1
ATOM 1996 C CA . SER A 1 255 ? -4.428 22.377 11.045 1.00 89.25 255 SER A CA 1
ATOM 1997 C C . SER A 1 255 ? -4.150 23.039 9.700 1.00 89.25 255 SER A C 1
ATOM 1999 O O . SER A 1 255 ? -3.990 22.376 8.676 1.00 89.25 255 SER A O 1
ATOM 2001 N N . VAL A 1 256 ? -4.093 24.369 9.718 1.00 86.19 256 VAL A N 1
ATOM 2002 C CA . VAL A 1 256 ? -3.651 25.209 8.599 1.00 86.19 256 VAL A CA 1
ATOM 2003 C C . VAL A 1 256 ? -2.663 26.216 9.169 1.00 86.19 256 VAL A C 1
ATOM 2005 O O . VAL A 1 256 ? -2.978 26.856 10.170 1.00 86.19 256 VAL A O 1
ATOM 2008 N N . ALA A 1 257 ? -1.479 26.334 8.557 1.00 84.38 257 ALA A N 1
ATOM 2009 C CA . ALA A 1 257 ? -0.401 27.211 9.033 1.00 84.38 257 ALA A CA 1
ATOM 2010 C C . ALA A 1 257 ? -0.157 27.067 10.553 1.00 84.38 257 ALA A C 1
ATOM 2012 O O . ALA A 1 257 ? -0.250 28.033 11.307 1.00 84.38 257 ALA A O 1
ATOM 2013 N N . ASP A 1 258 ? 0.032 25.821 11.003 1.00 85.75 258 ASP A N 1
ATOM 2014 C CA . ASP A 1 258 ? 0.281 25.430 12.403 1.00 85.75 258 ASP A CA 1
ATOM 2015 C C . ASP A 1 258 ? -0.821 25.775 13.422 1.00 85.75 258 ASP A C 1
ATOM 2017 O O . ASP A 1 258 ? -0.701 25.474 14.608 1.00 85.75 258 ASP A O 1
ATOM 2021 N N . THR A 1 259 ? -1.957 26.308 12.968 1.00 88.12 259 THR A N 1
ATOM 2022 C CA . THR A 1 259 ? -3.123 26.575 13.814 1.00 88.12 259 THR A CA 1
ATOM 2023 C C . THR A 1 259 ? -4.112 25.419 13.724 1.00 88.12 259 THR A C 1
ATOM 2025 O O . THR A 1 259 ? -4.582 25.083 12.636 1.00 88.12 259 THR A O 1
ATOM 2028 N N . VAL A 1 260 ? -4.464 24.808 14.861 1.00 90.25 260 VAL A N 1
ATOM 2029 C CA . VAL A 1 260 ? -5.491 23.754 14.922 1.00 90.25 260 VAL A CA 1
ATOM 2030 C C . VAL A 1 260 ? -6.875 24.387 14.786 1.00 90.25 260 VAL A C 1
ATOM 2032 O O . VAL A 1 260 ? -7.314 25.141 15.650 1.00 90.25 260 VAL A O 1
ATOM 2035 N N . LEU A 1 261 ? -7.574 24.064 13.700 1.00 92.38 261 LEU A N 1
ATOM 2036 C CA . LEU A 1 261 ? -8.904 24.599 13.398 1.00 92.38 261 LEU A CA 1
ATOM 2037 C C . LEU A 1 261 ? -10.022 23.698 13.926 1.00 92.38 261 LEU A C 1
ATOM 2039 O O . LEU A 1 261 ? -11.096 24.177 14.305 1.00 92.38 261 LEU A O 1
ATOM 2043 N N . ALA A 1 262 ? -9.771 22.390 13.937 1.00 94.38 262 ALA A N 1
ATOM 2044 C CA . ALA A 1 262 ? -10.701 21.385 14.421 1.00 94.38 262 ALA A CA 1
ATOM 2045 C C . ALA A 1 262 ? -9.963 20.125 14.885 1.00 94.38 262 ALA A C 1
ATOM 2047 O O . ALA A 1 262 ? -8.854 19.833 14.426 1.00 94.38 262 ALA A O 1
ATOM 2048 N N . SER A 1 263 ? -1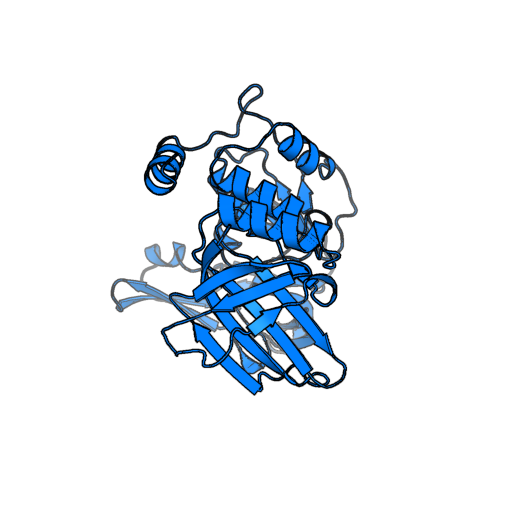0.595 19.348 15.761 1.00 94.19 263 SER A N 1
ATOM 2049 C CA . SER A 1 263 ? -10.135 18.007 16.109 1.00 94.19 263 SER A CA 1
ATOM 2050 C C . SER A 1 263 ? -11.286 17.010 16.172 1.00 94.19 263 SER A C 1
ATOM 2052 O O . SER A 1 263 ? -12.440 17.363 16.417 1.00 94.19 263 SER A O 1
ATOM 2054 N N . ARG A 1 264 ? -10.970 15.744 15.911 1.00 96.50 264 ARG A N 1
ATOM 2055 C CA . ARG A 1 264 ? -11.886 14.609 15.989 1.00 96.50 264 ARG A CA 1
ATOM 2056 C C . ARG A 1 264 ? -11.257 13.530 16.846 1.00 96.50 264 ARG A C 1
ATOM 2058 O O . ARG A 1 264 ? -10.183 13.034 16.517 1.00 96.50 264 ARG A O 1
ATOM 2065 N N . ARG A 1 265 ? -11.945 13.119 17.904 1.00 96.94 265 ARG A N 1
ATOM 2066 C CA . ARG A 1 265 ? -11.568 11.964 18.716 1.00 96.94 265 ARG A CA 1
ATOM 2067 C C . ARG A 1 265 ? -12.361 10.742 18.266 1.00 96.94 265 ARG A C 1
ATOM 2069 O O . ARG A 1 265 ? -13.587 10.727 18.366 1.00 96.94 265 ARG A O 1
ATOM 2076 N N . GLN A 1 266 ? -11.665 9.738 17.741 1.00 97.44 266 GLN A N 1
ATOM 2077 C CA . GLN A 1 266 ? -12.260 8.542 17.142 1.00 97.44 266 GLN A CA 1
ATOM 2078 C C . GLN A 1 266 ? -11.275 7.366 17.181 1.00 97.44 266 GLN A C 1
ATOM 2080 O O . GLN A 1 266 ? -10.070 7.560 17.327 1.00 97.44 266 GLN A O 1
ATOM 2085 N N . LEU A 1 267 ? -11.769 6.136 17.025 1.00 97.69 267 LEU A N 1
ATOM 2086 C CA . LEU A 1 267 ? -10.907 4.983 16.777 1.00 97.69 267 LEU A CA 1
ATOM 2087 C C . LEU A 1 267 ? -10.034 5.226 15.530 1.00 97.69 267 LEU A C 1
ATOM 2089 O O . LEU A 1 267 ? -10.563 5.617 14.485 1.00 97.69 267 LEU A O 1
ATOM 2093 N N . PRO A 1 268 ? -8.723 4.940 15.577 1.00 96.62 268 PRO A N 1
ATOM 2094 C CA . PRO A 1 268 ? -7.820 5.068 14.440 1.00 96.62 268 PRO A CA 1
ATOM 2095 C C . PRO A 1 268 ? -7.956 3.908 13.445 1.00 96.62 268 PRO A C 1
ATOM 2097 O O . PRO A 1 268 ? -6.962 3.421 12.911 1.00 96.62 268 PRO A O 1
ATOM 2100 N N . LEU A 1 269 ? -9.187 3.476 13.169 1.00 96.50 269 LEU A N 1
ATOM 2101 C CA . LEU A 1 269 ? -9.508 2.364 12.282 1.00 96.50 269 LEU A CA 1
ATOM 2102 C C . LEU A 1 269 ? -10.444 2.819 11.160 1.00 96.50 269 LEU A C 1
ATOM 2104 O O . LEU A 1 269 ? -11.330 3.647 11.359 1.00 96.50 269 LEU A O 1
ATOM 2108 N N . ALA A 1 270 ? -10.283 2.213 9.991 1.00 93.81 270 ALA A N 1
ATOM 2109 C CA . ALA A 1 270 ? -11.249 2.255 8.901 1.00 93.81 270 ALA A CA 1
ATOM 2110 C C . ALA A 1 270 ? -11.529 0.830 8.413 1.00 93.81 270 ALA A C 1
ATOM 2112 O O . ALA A 1 270 ? -10.655 -0.030 8.507 1.00 93.81 270 ALA A O 1
ATOM 2113 N N . LEU A 1 271 ? -12.727 0.572 7.885 1.00 94.56 271 LEU A N 1
ATOM 2114 C CA . LEU A 1 271 ? -13.021 -0.702 7.220 1.00 94.56 271 LEU A CA 1
ATOM 2115 C C . LEU A 1 271 ? -12.130 -0.873 5.986 1.00 94.56 271 LEU A C 1
ATOM 2117 O O . LEU A 1 271 ? -11.876 0.091 5.263 1.00 94.56 271 LEU A O 1
ATOM 2121 N N . ALA A 1 272 ? -11.655 -2.097 5.765 1.00 91.25 272 ALA A N 1
ATOM 2122 C CA . ALA A 1 272 ? -10.562 -2.372 4.837 1.00 91.25 272 ALA A CA 1
ATOM 2123 C C . ALA A 1 272 ? -10.843 -3.504 3.842 1.00 91.25 272 ALA A C 1
ATOM 2125 O O . ALA A 1 272 ? -9.903 -4.104 3.325 1.00 91.25 272 ALA A O 1
ATOM 2126 N N . TRP A 1 273 ? -12.113 -3.796 3.544 1.00 91.12 273 TRP A N 1
ATOM 2127 C CA . TRP A 1 273 ? -12.429 -4.578 2.342 1.00 91.12 273 TRP A CA 1
ATOM 2128 C C . TRP A 1 273 ? -12.180 -3.747 1.090 1.00 91.12 273 TRP A C 1
ATOM 2130 O O . TRP A 1 273 ? -11.685 -4.265 0.095 1.00 91.12 273 TRP A O 1
ATOM 2140 N N . ALA A 1 274 ? -12.472 -2.448 1.162 1.00 90.81 274 ALA A N 1
ATOM 2141 C CA . ALA A 1 274 ? -12.267 -1.501 0.086 1.00 90.81 274 ALA A CA 1
ATOM 2142 C C . ALA A 1 274 ? -11.619 -0.197 0.566 1.00 90.81 274 ALA A C 1
ATOM 2144 O O . ALA A 1 274 ? -11.909 0.287 1.661 1.00 90.81 274 ALA A O 1
ATOM 2145 N N . ILE A 1 275 ? -10.801 0.409 -0.295 1.00 89.56 275 ILE A N 1
ATOM 2146 C CA . ILE A 1 275 ? -10.232 1.754 -0.136 1.00 89.56 275 ILE A CA 1
ATOM 2147 C C . ILE A 1 275 ? -10.278 2.514 -1.461 1.00 89.56 275 ILE A C 1
ATOM 2149 O O . ILE A 1 275 ? -10.403 1.922 -2.532 1.00 89.56 275 ILE A O 1
ATOM 2153 N N . SER A 1 276 ? -10.167 3.840 -1.408 1.00 87.19 276 SER A N 1
ATOM 2154 C CA . SER A 1 276 ? -10.050 4.637 -2.629 1.00 87.19 276 SER A CA 1
ATOM 2155 C C . SER A 1 276 ? -8.604 4.707 -3.118 1.00 87.19 276 SER A C 1
ATOM 2157 O O . SER A 1 276 ? -7.669 4.594 -2.322 1.00 87.19 276 SER A O 1
ATOM 2159 N N . ILE A 1 277 ? -8.408 4.956 -4.417 1.00 82.94 277 ILE A N 1
ATOM 2160 C CA . ILE A 1 277 ? -7.077 5.169 -5.015 1.00 82.94 277 ILE A CA 1
ATOM 2161 C C . ILE A 1 277 ? -6.312 6.245 -4.231 1.00 82.94 277 ILE A C 1
ATOM 2163 O O . ILE A 1 277 ? -5.163 6.029 -3.852 1.00 82.94 277 ILE A O 1
ATOM 2167 N N . HIS A 1 278 ? -6.964 7.357 -3.888 1.00 79.88 278 HIS A N 1
ATOM 2168 C CA . HIS A 1 278 ? -6.346 8.426 -3.103 1.00 79.88 278 HIS A CA 1
ATOM 2169 C C . HIS A 1 278 ? -5.888 7.948 -1.714 1.00 79.88 278 HIS A C 1
ATOM 2171 O O . HIS A 1 278 ? -4.771 8.229 -1.292 1.00 79.88 278 HIS A O 1
ATOM 2177 N N . LYS A 1 279 ? -6.724 7.190 -0.989 1.00 78.94 279 LYS A N 1
ATOM 2178 C CA . LYS A 1 279 ? -6.370 6.659 0.343 1.00 78.94 279 LYS A CA 1
ATOM 2179 C C . LYS A 1 279 ? -5.358 5.510 0.285 1.00 78.94 279 LYS A C 1
ATOM 2181 O O . LYS A 1 279 ? -4.761 5.182 1.303 1.00 78.94 279 LYS A O 1
ATOM 2186 N N . SER A 1 280 ? -5.146 4.922 -0.891 1.00 78.19 280 SER A N 1
ATOM 2187 C CA . SER A 1 280 ? -4.115 3.910 -1.124 1.00 78.19 280 SER A CA 1
ATOM 2188 C C . SER A 1 280 ? -2.716 4.494 -1.358 1.00 78.19 280 SER A C 1
ATOM 2190 O O . SER A 1 280 ? -1.734 3.751 -1.357 1.00 78.19 280 SER A O 1
ATOM 2192 N N . GLN A 1 281 ? -2.593 5.808 -1.573 1.00 73.00 281 GLN A N 1
ATOM 2193 C CA . GLN A 1 281 ? -1.318 6.443 -1.894 1.00 73.00 281 GLN A CA 1
ATOM 2194 C C . GLN A 1 281 ? -0.292 6.238 -0.768 1.00 73.00 281 GLN A C 1
ATOM 2196 O O . GLN A 1 281 ? -0.572 6.473 0.402 1.00 73.00 281 GLN A O 1
ATOM 2201 N N . GLY A 1 282 ? 0.905 5.767 -1.129 1.00 66.31 282 GLY A N 1
ATOM 2202 C CA . GLY A 1 282 ? 1.958 5.424 -0.165 1.00 66.31 282 GLY A CA 1
ATOM 2203 C C . GLY A 1 282 ? 1.813 4.038 0.478 1.00 66.31 282 GLY A C 1
ATOM 2204 O O . GLY A 1 282 ? 2.756 3.576 1.110 1.00 66.31 282 GLY A O 1
ATOM 2205 N N . LEU A 1 283 ? 0.694 3.337 0.262 1.00 75.38 283 LEU A N 1
ATOM 2206 C CA . LEU A 1 283 ? 0.499 1.954 0.708 1.00 75.38 283 LEU A CA 1
ATOM 2207 C C . LEU A 1 283 ? 0.957 0.951 -0.359 1.00 75.38 283 LEU A C 1
ATOM 2209 O O . LEU A 1 283 ? 1.063 1.279 -1.546 1.00 75.38 283 LEU A O 1
ATOM 2213 N N . SER A 1 284 ? 1.231 -0.285 0.056 1.00 72.06 284 SER A N 1
ATOM 2214 C CA . SER A 1 284 ? 1.549 -1.398 -0.845 1.00 72.06 284 SER A CA 1
ATOM 2215 C C . SER A 1 284 ? 0.892 -2.686 -0.363 1.00 72.06 284 SER A C 1
ATOM 2217 O O . SER A 1 284 ? 0.961 -3.007 0.823 1.00 72.06 284 SER A O 1
ATOM 2219 N N . PHE A 1 285 ? 0.298 -3.432 -1.290 1.00 79.62 285 PHE A N 1
ATOM 2220 C CA . PHE A 1 285 ? -0.485 -4.635 -1.035 1.00 79.62 285 PHE A CA 1
ATOM 2221 C C . PHE A 1 285 ? 0.083 -5.832 -1.797 1.00 79.62 285 PHE A C 1
ATOM 2223 O O . PHE A 1 285 ? 0.500 -5.708 -2.951 1.00 79.62 285 PHE A O 1
ATOM 2230 N N . ASP A 1 286 ? 0.064 -7.000 -1.157 1.00 76.06 286 ASP A N 1
ATOM 2231 C CA . ASP A 1 286 ? 0.430 -8.268 -1.798 1.00 76.06 286 ASP A CA 1
ATOM 2232 C C . ASP A 1 286 ? -0.641 -8.738 -2.783 1.00 76.06 286 ASP A C 1
ATOM 2234 O O . ASP A 1 286 ? -0.309 -9.293 -3.823 1.00 76.06 286 ASP A O 1
ATOM 2238 N N . ALA A 1 287 ? -1.916 -8.466 -2.488 1.00 84.00 287 ALA A N 1
ATOM 2239 C CA . ALA A 1 287 ? -3.041 -8.767 -3.360 1.00 84.00 287 ALA A CA 1
ATOM 2240 C C . ALA A 1 287 ? -4.055 -7.617 -3.356 1.00 84.00 287 ALA A C 1
ATOM 2242 O O . ALA A 1 287 ? -4.427 -7.114 -2.291 1.00 84.00 287 ALA A O 1
ATOM 2243 N N . ALA A 1 288 ? -4.518 -7.213 -4.540 1.00 87.44 288 ALA A N 1
ATOM 2244 C CA . ALA A 1 288 ? -5.575 -6.217 -4.669 1.00 87.44 288 ALA A CA 1
ATOM 2245 C C . ALA A 1 288 ? -6.462 -6.463 -5.892 1.00 87.44 288 ALA A C 1
ATOM 2247 O O . ALA A 1 288 ? -6.014 -6.924 -6.947 1.00 87.44 288 ALA A O 1
ATOM 2248 N N . VAL A 1 289 ? -7.729 -6.090 -5.742 1.00 89.56 289 VAL A N 1
ATOM 2249 C CA . VAL A 1 289 ? -8.729 -6.075 -6.805 1.00 89.56 289 VAL A CA 1
ATOM 2250 C C . VAL A 1 289 ? -8.934 -4.627 -7.234 1.00 89.56 289 VAL A C 1
ATOM 2252 O O . VAL A 1 289 ? -9.422 -3.810 -6.455 1.00 89.56 289 VAL A O 1
ATOM 2255 N N . LEU A 1 290 ? -8.565 -4.297 -8.469 1.00 88.00 290 LEU A N 1
ATOM 2256 C CA . LEU A 1 290 ? -8.733 -2.952 -9.014 1.00 88.00 290 LEU A CA 1
ATOM 2257 C C . LEU A 1 290 ? -9.935 -2.894 -9.951 1.00 88.00 290 LEU A C 1
ATOM 2259 O O . LEU A 1 290 ? -10.115 -3.757 -10.817 1.00 88.00 290 LEU A O 1
ATOM 2263 N N . ASP A 1 291 ? -10.711 -1.824 -9.831 1.00 79.94 291 ASP A N 1
ATOM 2264 C CA . ASP A 1 291 ? -11.685 -1.438 -10.844 1.00 79.94 291 ASP A CA 1
ATOM 2265 C C . ASP A 1 291 ? -11.200 -0.192 -11.590 1.00 79.94 291 ASP A C 1
ATOM 2267 O O . ASP A 1 291 ? -11.257 0.931 -11.086 1.00 79.94 291 ASP A O 1
ATOM 2271 N N . LEU A 1 292 ? -10.698 -0.411 -12.806 1.00 76.44 292 LEU A N 1
ATOM 2272 C CA . LEU A 1 292 ? -10.200 0.646 -13.684 1.00 76.44 292 LEU A CA 1
ATOM 2273 C C . LEU A 1 292 ? -11.256 1.120 -14.702 1.00 76.44 292 LEU A C 1
ATOM 2275 O O . LEU A 1 292 ? -10.947 1.962 -15.539 1.00 76.44 292 LEU A O 1
ATOM 2279 N N . SER A 1 293 ? -12.502 0.626 -14.650 1.00 72.06 293 SER A N 1
ATOM 2280 C CA . SER A 1 293 ? -13.548 0.952 -15.646 1.00 72.06 293 SER A CA 1
ATOM 2281 C C . SER A 1 293 ? -13.951 2.429 -15.681 1.00 72.06 293 SER A C 1
ATOM 2283 O O . SER A 1 293 ? -14.394 2.940 -16.715 1.00 72.06 293 SER A O 1
ATOM 2285 N N . ARG A 1 294 ? -13.823 3.099 -14.532 1.00 69.81 294 ARG A N 1
ATOM 2286 C CA . ARG A 1 294 ? -14.165 4.511 -14.310 1.00 69.81 294 ARG A CA 1
ATOM 2287 C C . ARG A 1 294 ? -12.926 5.395 -14.161 1.00 69.81 294 ARG A C 1
ATOM 2289 O O . ARG A 1 294 ? -13.042 6.509 -13.663 1.00 69.81 294 ARG A O 1
ATOM 2296 N N . VAL A 1 295 ? -11.744 4.880 -14.497 1.00 70.38 295 VAL A N 1
ATOM 2297 C CA . VAL A 1 295 ? -10.502 5.656 -14.495 1.00 70.38 295 VAL A CA 1
ATOM 2298 C C . VAL A 1 295 ? -10.344 6.299 -15.866 1.00 70.38 295 VAL A C 1
ATOM 2300 O O . VAL A 1 295 ? -10.400 5.601 -16.873 1.00 70.38 295 VAL A O 1
ATOM 2303 N N . PHE A 1 296 ? -10.170 7.621 -15.892 1.00 62.81 296 PHE A N 1
ATOM 2304 C CA . PHE A 1 296 ? -10.131 8.408 -17.131 1.00 62.81 296 PHE A CA 1
ATOM 2305 C C . PHE A 1 296 ? -8.705 8.673 -17.635 1.00 62.81 296 PHE A C 1
ATOM 2307 O O . PHE A 1 296 ? -8.501 8.963 -18.813 1.00 62.81 296 PHE A O 1
ATOM 2314 N N . GLU A 1 297 ? -7.707 8.534 -16.756 1.00 68.12 297 GLU A N 1
ATOM 2315 C CA . GLU A 1 297 ? -6.320 8.898 -17.045 1.00 68.12 297 GLU A CA 1
ATOM 2316 C C . GLU A 1 297 ? -5.329 7.785 -16.695 1.00 68.12 297 GLU A C 1
ATOM 2318 O O . GLU A 1 297 ? -5.437 7.131 -15.650 1.00 68.12 297 GLU A O 1
ATOM 2323 N N . PHE A 1 298 ? -4.290 7.620 -17.523 1.00 72.12 298 PHE A N 1
ATOM 2324 C CA . PHE A 1 298 ? -3.217 6.656 -17.248 1.00 72.12 298 PHE A CA 1
ATOM 2325 C C . PHE A 1 298 ? -2.479 6.946 -15.936 1.00 72.12 298 PHE A C 1
ATOM 2327 O O . PHE A 1 298 ? -2.053 6.003 -15.272 1.00 72.12 298 PHE A O 1
ATOM 2334 N N . GLY A 1 299 ? -2.383 8.213 -15.519 1.00 72.44 299 GLY A N 1
ATOM 2335 C CA . GLY A 1 299 ? -1.786 8.591 -14.237 1.00 72.44 299 GLY A CA 1
ATOM 2336 C C . GLY A 1 299 ? -2.537 7.989 -13.047 1.00 72.44 299 GLY A C 1
ATOM 2337 O O . GLY A 1 299 ? -1.932 7.356 -12.182 1.00 72.44 299 GLY A O 1
ATOM 2338 N N . GLN A 1 300 ? -3.868 8.088 -13.036 1.00 74.69 300 GLN A N 1
ATOM 2339 C CA . GLN A 1 300 ? -4.701 7.475 -11.996 1.00 74.69 300 GLN A CA 1
ATOM 2340 C C . GLN A 1 300 ? -4.636 5.940 -12.035 1.00 74.69 300 GLN A C 1
ATOM 2342 O O . GLN A 1 300 ? -4.546 5.298 -10.984 1.00 74.69 300 GLN A O 1
ATOM 2347 N N . ALA A 1 301 ? -4.620 5.344 -13.234 1.00 81.25 301 ALA A N 1
ATOM 2348 C CA . ALA A 1 301 ? -4.461 3.899 -13.394 1.00 81.25 301 ALA A CA 1
ATOM 2349 C C . ALA A 1 301 ? -3.094 3.423 -12.873 1.00 81.25 301 ALA A C 1
ATOM 2351 O O . ALA A 1 301 ? -3.021 2.418 -12.168 1.00 81.25 301 ALA A O 1
ATOM 2352 N N . TYR A 1 302 ? -2.023 4.172 -13.146 1.00 84.12 302 TYR A N 1
ATOM 2353 C CA . TYR A 1 302 ? -0.684 3.922 -12.615 1.00 84.12 302 TYR A CA 1
ATOM 2354 C C . TYR A 1 302 ? -0.654 3.992 -11.084 1.00 84.12 302 TYR A C 1
ATOM 2356 O O . TYR A 1 302 ? -0.081 3.106 -10.445 1.00 84.12 302 TYR A O 1
ATOM 2364 N N . VAL A 1 303 ? -1.286 5.001 -10.471 1.00 79.81 303 VAL A N 1
ATOM 2365 C CA . VAL A 1 303 ? -1.338 5.111 -9.003 1.00 79.81 303 VAL A CA 1
ATOM 2366 C C . VAL A 1 303 ? -1.982 3.865 -8.402 1.00 79.81 303 VAL A C 1
ATOM 2368 O O . VAL A 1 303 ? -1.400 3.293 -7.483 1.00 79.81 303 VAL A O 1
ATOM 2371 N N . ALA A 1 304 ? -3.104 3.400 -8.957 1.00 82.94 304 ALA A N 1
ATOM 2372 C CA . ALA A 1 304 ? -3.789 2.191 -8.501 1.00 82.94 304 ALA A CA 1
ATOM 2373 C C . ALA A 1 304 ? -2.954 0.914 -8.720 1.00 82.94 304 ALA A C 1
ATOM 2375 O O . ALA A 1 304 ? -2.753 0.138 -7.786 1.00 82.94 304 ALA A O 1
ATOM 2376 N N . LEU A 1 305 ? -2.423 0.712 -9.932 1.00 85.25 305 LEU A N 1
ATOM 2377 C CA . LEU A 1 305 ? -1.626 -0.468 -10.290 1.00 85.25 305 LEU A CA 1
ATOM 2378 C C . LEU A 1 305 ? -0.334 -0.559 -9.466 1.00 85.25 305 LEU A C 1
ATOM 2380 O O . LEU A 1 305 ? 0.025 -1.638 -9.004 1.00 85.25 305 LEU A O 1
ATOM 2384 N N . SER A 1 306 ? 0.326 0.574 -9.213 1.00 83.12 306 SER A N 1
ATOM 2385 C CA . SER A 1 306 ? 1.565 0.639 -8.423 1.00 83.12 306 SER A CA 1
ATOM 2386 C C . SER A 1 306 ? 1.373 0.337 -6.933 1.00 83.12 306 SER A C 1
ATOM 2388 O O . SER A 1 306 ? 2.359 0.274 -6.199 1.00 83.12 306 SER A O 1
ATOM 2390 N N . ARG A 1 307 ? 0.129 0.165 -6.458 1.00 82.69 307 ARG A N 1
ATOM 2391 C CA . ARG A 1 307 ? -0.127 -0.284 -5.082 1.00 82.69 307 ARG A CA 1
ATOM 2392 C C . ARG A 1 307 ? 0.064 -1.785 -4.919 1.00 82.69 307 ARG A C 1
ATOM 2394 O O . ARG A 1 307 ? 0.217 -2.234 -3.789 1.00 82.69 307 ARG A O 1
ATOM 2401 N N . VAL A 1 308 ? 0.032 -2.558 -6.000 1.00 83.12 308 VAL A N 1
ATOM 2402 C CA . VAL A 1 308 ? 0.188 -4.015 -5.947 1.00 83.12 308 VAL A CA 1
ATOM 2403 C C . VAL A 1 308 ? 1.656 -4.365 -6.144 1.00 83.12 308 VAL A C 1
ATOM 2405 O O . VAL A 1 308 ? 2.318 -3.793 -7.004 1.00 83.12 308 VAL A O 1
ATOM 2408 N N . ARG A 1 309 ? 2.190 -5.287 -5.339 1.00 75.06 309 ARG A N 1
ATOM 2409 C CA . ARG A 1 309 ? 3.616 -5.652 -5.411 1.00 75.06 309 ARG A CA 1
ATOM 2410 C C . ARG A 1 309 ? 3.963 -6.528 -6.612 1.00 75.06 309 ARG A C 1
ATOM 2412 O O . ARG A 1 309 ? 5.094 -6.473 -7.080 1.00 75.06 309 ARG A O 1
ATOM 2419 N N . SER A 1 310 ? 3.014 -7.314 -7.115 1.00 78.62 310 SER A N 1
ATOM 2420 C CA . SER A 1 310 ? 3.240 -8.240 -8.225 1.00 78.62 310 SER A CA 1
ATOM 2421 C C . SER A 1 310 ? 2.031 -8.326 -9.156 1.00 78.62 310 SER A C 1
ATOM 2423 O O . SER A 1 310 ? 0.887 -8.105 -8.753 1.00 78.62 310 SER A O 1
ATOM 2425 N N . LEU A 1 311 ? 2.276 -8.709 -10.413 1.00 82.50 311 LEU A N 1
ATOM 2426 C CA . LEU A 1 311 ? 1.207 -8.980 -11.379 1.00 82.50 311 LEU A CA 1
ATOM 2427 C C . LEU A 1 311 ? 0.322 -10.160 -10.934 1.00 82.50 311 LEU A C 1
ATOM 2429 O O . LEU A 1 311 ? -0.871 -10.189 -11.222 1.00 82.50 311 LEU A O 1
ATOM 2433 N N . GLU A 1 312 ? 0.885 -11.118 -10.195 1.00 83.31 312 GLU A N 1
ATOM 2434 C CA . GLU A 1 312 ? 0.148 -12.247 -9.620 1.00 83.31 312 GLU A CA 1
ATOM 2435 C C . GLU A 1 312 ? -0.786 -11.828 -8.474 1.00 83.31 312 GLU A C 1
ATOM 2437 O O . GLU A 1 312 ? -1.860 -12.403 -8.309 1.00 83.31 312 GLU A O 1
ATOM 2442 N N . GLY A 1 313 ? -0.427 -10.789 -7.722 1.00 82.31 313 GLY A N 1
ATOM 2443 C CA . GLY A 1 313 ? -1.300 -10.175 -6.725 1.00 82.31 313 GLY A CA 1
ATOM 2444 C C . GLY A 1 313 ? -2.430 -9.337 -7.327 1.00 82.31 313 GLY A C 1
ATOM 2445 O O . GLY A 1 313 ? -3.397 -9.005 -6.640 1.00 82.31 313 GLY A O 1
ATOM 2446 N N . LEU A 1 314 ? -2.324 -8.979 -8.611 1.00 87.00 314 LEU A N 1
ATOM 2447 C CA . LEU A 1 314 ? -3.279 -8.113 -9.288 1.00 87.00 314 LEU A CA 1
ATOM 2448 C C . LEU A 1 314 ? -4.486 -8.904 -9.798 1.00 87.00 314 LEU A C 1
ATOM 2450 O O . LEU A 1 314 ? -4.346 -9.936 -10.466 1.00 87.00 314 LEU A O 1
ATOM 2454 N N . ARG A 1 315 ? -5.679 -8.362 -9.556 1.00 89.00 315 ARG A N 1
ATOM 2455 C CA . ARG A 1 315 ? -6.931 -8.757 -10.212 1.00 89.00 315 ARG A CA 1
ATOM 2456 C C . ARG A 1 315 ? -7.645 -7.518 -10.733 1.00 89.00 315 ARG A C 1
ATOM 2458 O O . ARG A 1 315 ? -7.675 -6.493 -10.056 1.00 89.00 315 ARG A O 1
ATOM 2465 N N . LEU A 1 316 ? -8.236 -7.620 -11.919 1.00 88.19 316 LEU A N 1
ATOM 2466 C CA . LEU A 1 316 ? -8.988 -6.531 -12.538 1.00 88.19 316 LEU A CA 1
ATOM 2467 C C . LEU A 1 316 ? -10.469 -6.891 -12.657 1.00 88.19 316 LEU A C 1
ATOM 2469 O O . LEU A 1 316 ? -10.807 -7.936 -13.212 1.00 88.19 316 LEU A O 1
ATOM 2473 N N . ARG A 1 317 ? -11.353 -5.999 -12.199 1.00 84.06 317 ARG A N 1
ATOM 2474 C CA . ARG A 1 317 ? -12.814 -6.129 -12.380 1.00 84.06 317 ARG A CA 1
ATOM 2475 C C . ARG A 1 317 ? -13.305 -5.687 -13.749 1.00 84.06 317 ARG A C 1
ATOM 2477 O O . ARG A 1 317 ? -14.403 -6.049 -14.158 1.00 84.06 317 ARG A O 1
ATOM 2484 N N . ALA A 1 318 ? -12.486 -4.931 -14.468 1.00 82.44 318 ALA A N 1
ATOM 2485 C CA . ALA A 1 318 ? -12.773 -4.450 -15.806 1.00 82.44 318 ALA A CA 1
ATOM 2486 C C . ALA A 1 318 ? -11.536 -4.582 -16.687 1.00 82.44 318 ALA A C 1
ATOM 2488 O O . ALA A 1 318 ? -10.410 -4.411 -16.217 1.00 82.44 318 ALA A O 1
ATOM 2489 N N . ARG A 1 319 ? -11.750 -4.879 -17.972 1.00 83.19 319 ARG A N 1
ATOM 2490 C CA . ARG A 1 319 ? -10.662 -4.879 -18.950 1.00 83.19 319 ARG A CA 1
ATOM 2491 C C . ARG A 1 319 ? -10.133 -3.464 -19.143 1.00 83.19 319 ARG A C 1
ATOM 2493 O O . ARG A 1 319 ? -10.908 -2.520 -19.288 1.00 83.19 319 ARG A O 1
ATOM 2500 N N . VAL A 1 320 ? -8.817 -3.354 -19.222 1.00 80.06 320 VAL A N 1
ATOM 2501 C CA . VAL A 1 320 ? -8.111 -2.149 -19.646 1.00 80.06 320 VAL A CA 1
ATOM 2502 C C . VAL A 1 320 ? -8.220 -2.051 -21.166 1.00 80.06 320 VAL A C 1
ATOM 2504 O O . VAL A 1 320 ? -7.924 -3.019 -21.870 1.00 80.06 320 VAL A O 1
ATOM 2507 N N . ARG A 1 321 ? -8.675 -0.905 -21.677 1.00 73.19 321 ARG A N 1
ATOM 2508 C CA . ARG A 1 321 ? -8.828 -0.647 -23.117 1.00 73.19 321 ARG A CA 1
ATOM 2509 C C . ARG A 1 321 ? -7.805 0.387 -23.584 1.00 73.19 321 ARG A C 1
ATOM 2511 O O . ARG A 1 321 ? -7.432 1.273 -22.821 1.00 73.19 321 ARG A O 1
ATOM 2518 N N . ASP A 1 322 ? -7.356 0.241 -24.828 1.00 63.34 322 ASP A N 1
ATOM 2519 C CA . ASP A 1 322 ? -6.443 1.176 -25.493 1.00 63.34 322 ASP A CA 1
ATOM 2520 C C . ASP A 1 322 ? -7.187 2.418 -26.033 1.00 63.34 322 ASP A C 1
ATOM 2522 O O . ASP A 1 322 ? -8.420 2.433 -26.134 1.00 63.34 322 ASP A O 1
ATOM 2526 N N . LYS A 1 323 ? -6.421 3.445 -26.418 1.00 54.25 323 LYS A N 1
ATOM 2527 C CA . LYS A 1 323 ? -6.832 4.735 -26.992 1.00 54.25 323 LYS A CA 1
ATOM 2528 C C . LYS A 1 323 ? -7.841 4.600 -28.142 1.00 54.25 323 LYS A C 1
ATOM 2530 O O . LYS A 1 323 ? -8.716 5.448 -28.265 1.00 54.25 323 LYS A O 1
ATOM 2535 N N . ASN A 1 324 ? -7.808 3.502 -28.901 1.00 51.38 324 ASN A N 1
ATOM 2536 C CA . ASN A 1 324 ? -8.722 3.254 -30.025 1.00 51.38 324 ASN A CA 1
ATOM 2537 C C . ASN A 1 324 ? -10.056 2.568 -29.639 1.00 51.38 324 ASN A C 1
ATOM 2539 O O . ASN A 1 324 ? -10.867 2.281 -30.514 1.00 51.38 324 ASN A O 1
ATOM 2543 N N . GLY A 1 325 ? -10.306 2.296 -28.349 1.00 52.41 325 GLY A N 1
ATOM 2544 C CA . GLY A 1 325 ? -11.516 1.607 -27.859 1.00 52.41 325 GLY A CA 1
ATOM 2545 C C . GLY A 1 325 ? -12.152 2.192 -26.586 1.00 52.41 325 GLY A C 1
ATOM 2546 O O . GLY A 1 325 ? -13.082 1.593 -26.033 1.00 52.41 325 GLY A O 1
ATOM 2547 N N . GLY A 1 326 ? -11.672 3.355 -26.132 1.00 54.53 326 GLY A N 1
ATOM 2548 C CA . GLY A 1 326 ? -12.300 4.188 -25.104 1.00 54.53 326 GLY A CA 1
ATOM 2549 C C . GLY A 1 326 ? -11.711 4.090 -23.687 1.00 54.53 326 GLY A C 1
ATOM 2550 O O . GLY A 1 326 ? -11.606 3.008 -23.113 1.00 54.53 326 GLY A O 1
ATOM 2551 N N . ARG A 1 327 ? -11.493 5.288 -23.112 1.00 54.25 327 ARG A N 1
ATOM 2552 C CA . ARG A 1 327 ? -11.419 5.685 -21.683 1.00 54.25 327 ARG A CA 1
ATOM 2553 C C . ARG A 1 327 ? -10.081 5.787 -20.944 1.00 54.25 327 ARG A C 1
ATOM 2555 O O . ARG A 1 327 ? -10.111 6.327 -19.848 1.00 54.25 327 ARG A O 1
ATOM 2562 N N . LEU A 1 328 ? -8.930 5.422 -21.506 1.00 58.75 328 LEU A N 1
ATOM 2563 C CA . LEU A 1 328 ? -7.641 5.757 -20.875 1.00 58.75 328 LEU A CA 1
ATOM 2564 C C . LEU A 1 328 ? -6.815 6.663 -21.786 1.00 58.75 328 LEU A C 1
ATOM 2566 O O . LEU A 1 328 ? -6.331 6.240 -22.835 1.00 58.75 328 LEU A O 1
ATOM 2570 N N . LEU A 1 329 ? -6.686 7.926 -21.380 1.00 58.91 329 LEU A N 1
ATOM 2571 C CA . LEU A 1 329 ? -5.881 8.935 -22.061 1.00 58.91 329 LEU A CA 1
ATOM 2572 C C . LEU A 1 329 ? -4.720 9.366 -21.162 1.00 58.91 329 LEU A C 1
ATOM 2574 O O . LEU A 1 329 ? -4.781 9.279 -19.935 1.00 58.91 329 LEU A O 1
ATOM 2578 N N . ALA A 1 330 ? -3.617 9.772 -21.781 1.00 60.75 330 ALA A N 1
ATOM 2579 C CA . ALA A 1 330 ? -2.526 10.419 -21.065 1.00 60.75 330 ALA A CA 1
ATOM 2580 C C . ALA A 1 330 ? -2.803 11.918 -21.107 1.00 60.75 330 ALA A C 1
ATOM 2582 O O . ALA A 1 330 ? -3.173 12.413 -22.173 1.00 60.75 330 ALA A O 1
ATOM 2583 N N . ASP A 1 331 ? -2.627 12.629 -19.994 1.00 65.69 331 ASP A N 1
ATOM 2584 C CA . ASP A 1 331 ? -2.617 14.091 -20.041 1.00 65.69 331 ASP A CA 1
ATOM 2585 C C . ASP A 1 331 ? -1.445 14.523 -20.932 1.00 65.69 331 ASP A C 1
ATOM 2587 O O . ASP A 1 331 ? -0.300 14.134 -20.677 1.00 65.69 331 ASP A O 1
ATOM 2591 N N . ALA A 1 332 ? -1.740 15.284 -21.989 1.00 66.69 332 ALA A N 1
ATOM 2592 C CA . ALA A 1 332 ? -0.746 15.734 -22.960 1.00 66.69 332 ALA A CA 1
ATOM 2593 C C . ALA A 1 332 ? 0.425 16.444 -22.269 1.00 66.69 332 ALA A C 1
ATOM 2595 O O . ALA A 1 332 ? 1.574 16.130 -22.539 1.00 66.69 332 ALA A O 1
ATOM 2596 N N . ARG A 1 333 ? 0.146 17.260 -21.244 1.00 67.50 333 ARG A N 1
ATOM 2597 C CA . ARG A 1 333 ? 1.168 18.003 -20.494 1.00 67.50 333 ARG A CA 1
ATOM 2598 C C . ARG A 1 333 ? 2.122 17.084 -19.740 1.00 67.50 333 ARG A C 1
ATOM 2600 O O . ARG A 1 333 ? 3.282 17.427 -19.551 1.00 67.50 333 ARG A O 1
ATOM 2607 N N . VAL A 1 334 ? 1.642 15.928 -19.277 1.00 65.12 334 VAL A N 1
ATOM 2608 C CA . VAL A 1 334 ? 2.481 14.931 -18.593 1.00 65.12 334 VAL A CA 1
ATOM 2609 C C . VAL A 1 334 ? 3.383 14.227 -19.599 1.00 65.12 334 VAL A C 1
ATOM 2611 O O . VAL A 1 334 ? 4.551 13.990 -19.301 1.00 65.12 334 VAL A O 1
ATOM 2614 N N . VAL A 1 335 ? 2.859 13.915 -20.785 1.00 66.94 335 VAL A N 1
ATOM 2615 C CA . VAL A 1 335 ? 3.647 13.337 -21.879 1.00 66.94 335 VAL A CA 1
ATOM 2616 C C . VAL A 1 335 ? 4.725 14.327 -22.325 1.00 66.94 335 VAL A C 1
ATOM 2618 O O . VAL A 1 335 ? 5.898 13.970 -22.279 1.00 66.94 335 VAL A O 1
ATOM 2621 N N . ASP A 1 336 ? 4.352 15.576 -22.608 1.00 70.75 336 ASP A N 1
ATOM 2622 C CA . ASP A 1 336 ? 5.256 16.659 -23.018 1.00 70.75 336 ASP A CA 1
ATOM 2623 C C . ASP A 1 336 ? 6.319 16.955 -21.944 1.00 70.75 336 ASP A C 1
ATOM 2625 O O . ASP A 1 336 ? 7.498 17.162 -22.236 1.00 70.75 336 ASP A O 1
ATOM 2629 N N . PHE A 1 337 ? 5.934 16.917 -20.663 1.00 71.81 337 PHE A N 1
ATOM 2630 C CA . PHE A 1 337 ? 6.872 17.046 -19.549 1.00 71.81 337 PHE A CA 1
ATOM 2631 C C . PHE A 1 337 ? 7.886 15.901 -19.550 1.00 71.81 337 PHE A C 1
ATOM 2633 O O . PHE A 1 337 ? 9.087 16.152 -19.516 1.00 71.81 337 PHE A O 1
ATOM 2640 N N . TYR A 1 338 ? 7.444 14.643 -19.645 1.00 64.88 338 TYR A N 1
ATOM 2641 C CA . TYR A 1 338 ? 8.385 13.526 -19.721 1.00 64.88 338 TYR A CA 1
ATOM 2642 C C . TYR A 1 338 ? 9.248 13.573 -20.986 1.00 64.88 338 TYR A C 1
ATOM 2644 O O . TYR A 1 338 ? 10.410 13.190 -20.904 1.00 64.88 338 TYR A O 1
ATOM 2652 N N . GLU A 1 339 ? 8.742 14.073 -22.112 1.00 64.94 339 GLU A N 1
ATOM 2653 C CA . GLU A 1 339 ? 9.525 14.295 -23.334 1.00 64.94 339 GLU A CA 1
ATOM 2654 C C . GLU A 1 339 ? 10.612 15.359 -23.139 1.00 64.94 339 GLU A C 1
ATOM 2656 O O . GLU A 1 339 ? 11.769 15.111 -23.472 1.00 64.94 339 GLU A O 1
ATOM 2661 N N . SER A 1 340 ? 10.291 16.490 -22.502 1.00 71.69 340 SER A N 1
ATOM 2662 C CA . SER A 1 340 ? 11.259 17.577 -22.276 1.00 71.69 340 SER A CA 1
ATOM 2663 C C . SER A 1 340 ? 12.405 17.210 -21.322 1.00 71.69 340 SER A C 1
ATOM 2665 O O . SER A 1 340 ? 13.495 17.765 -21.432 1.00 71.69 340 SER A O 1
ATOM 2667 N N . ILE A 1 341 ? 12.193 16.254 -20.412 1.00 63.28 341 ILE A N 1
ATOM 2668 C CA . ILE A 1 341 ? 13.221 15.777 -19.466 1.00 63.28 341 ILE A CA 1
ATOM 2669 C C . ILE A 1 341 ? 13.963 14.557 -20.017 1.00 63.28 341 ILE A C 1
ATOM 2671 O O . ILE A 1 341 ? 15.100 14.299 -19.629 1.00 63.28 341 ILE A O 1
ATOM 2675 N N . SER A 1 342 ? 13.316 13.776 -20.888 1.00 52.19 342 SER A N 1
ATOM 2676 C CA . SER A 1 342 ? 13.904 12.548 -21.431 1.00 52.19 342 SER A CA 1
ATOM 2677 C C . SER A 1 342 ? 14.779 12.784 -22.656 1.00 52.19 342 SER A C 1
ATOM 2679 O O . SER A 1 342 ? 15.415 11.819 -23.058 1.00 52.19 342 SER A O 1
ATOM 2681 N N . GLY A 1 343 ? 14.817 14.003 -23.219 1.00 43.31 343 GLY A N 1
ATOM 2682 C CA . GLY A 1 343 ? 15.732 14.389 -24.299 1.00 43.31 343 GLY A CA 1
ATOM 2683 C C . GLY A 1 343 ? 15.918 13.288 -25.344 1.00 43.31 343 GLY A C 1
ATOM 2684 O O . GLY A 1 343 ? 17.016 12.749 -25.457 1.00 43.31 343 GLY A O 1
ATOM 2685 N N . TYR A 1 344 ? 14.830 12.908 -26.018 1.00 36.84 344 TYR A N 1
ATOM 2686 C CA . TYR A 1 344 ? 14.878 12.045 -27.201 1.00 36.84 344 TYR A CA 1
ATOM 26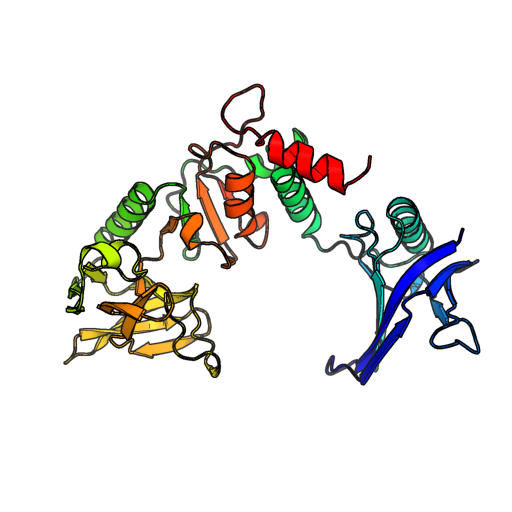87 C C . TYR A 1 344 ? 15.051 12.881 -28.462 1.00 36.84 344 TYR A C 1
ATOM 2689 O O . TYR A 1 344 ? 14.375 13.934 -28.547 1.00 36.84 344 TYR A O 1
#

Organism: NCBI:txid53985

Sequence (344 aa):
MAVRCTVELQLADGPTGRNLSTTLYPRAMIIRRRGGLELMSDDPPLHKAIKVQAHKYEVYSSFAAMGKLALIRRERTRITQFNLREGDPDEMVALRDFCIRSGGISKSRRDDEFVRILNAFRVGRPTAAMINKLNERYKPNSDSDSDDAIHIFSHNDDVLRTNTRALDELGGKRFNYVSADRGKTEFLSACPAQAKLSLKKNARVLLIKTLSPVRGLVNGSRGIVEGFTPQSNLPIVRFSNGVTEIIGLEEFTVSVADTVLASRRQLPLALAWAISIHKSQGLSFDAAVLDLSRVFEFGQAYVALSRVRSLEGLRLRARVRDKNGGRLLADARVVDFYESISGY

InterPro domains:
  IPR027417 P-loop containing nucleoside triphosphate hydrolase [G3DSA:3.40.50.300] (237-314)
  IPR027417 P-loop containing nucleoside triphosphate hydrolase [SSF52540] (109-314)
  IPR049163 DNA helicase Pif1-like, 2B domain [PF21530] (190-228)
  IPR051055 PIF1 DNA helicase [PTHR47642] (110-319)

Radius of gyration: 25.32 Å; chains: 1; bounding box: 70×45×60 Å

pLDDT: mean 83.4, std 11.72, range [36.84, 98.12]

Foldseek 3Di:
DKKWFKKKKWKAFQPPRHTPDIDIAGGWIWDDDVQFIWIAGVVVHDPDTDGDRLLQWEWECLCLLVQWIKTWHHDNTMIIIIITHPIDSVVSVVNSVSSVVSNHRYDDPPFSLLVVLLVCLLLFHHDPVSLVLLCVQEDQDDPCDDPFAAEEEADVVVQCVQLVVVQVVDDDDKDKWAKDKDADPVQCVVWPDDRIDIDDAQFKKFQQAQDDVPLVRHGGWIWGFHAADPPPRFTFTQTPSRDTDGFAWDKTFRDDPPDTRMIITGTRIDGTNYDYLVSLAPAAGCAYEYECVQPQESNSVSSVSVNHSHSVRYHYSDRDDDPVPDGYGHDVVSNVVCCVVVPD

Secondary structure (DSSP, 8-state):
-EEEEEEEEEEEETTT--EEEEEEEEEEEEEEETTEEEEE-BTTB-SSPEEE-GGGSEEE-TTGGGT-EEEEEEETTEEEEEEEES--HHHHHHHHHHHHHTT-EE---TTHHHHHHHHHHHTT---HHHHHHHHTTB-S--S---TTPEEEESSHHHHHHHHHHHHHHS-S--EEEE-EEEE-GGGGGG-SS-SEEEE-TT-EEEE-S-SBTTTTB-TT-EEEEEEE-TTT-PEEEEETTS-EEE---EEEEEEETTEEEEEEEE-SEEE-SEEETGGGTT--BSSEEE--TT--BHHHHHHHHTTBS-TTTEEESS----TTTSS-B--HHHHHHHHHHH--